Protein AF-A0A1H9FRU1-F1 (afdb_monomer_lite)

Structure (mmCIF, N/CA/C/O backbone):
data_AF-A0A1H9FRU1-F1
#
_entry.id   AF-A0A1H9FRU1-F1
#
loop_
_atom_site.group_PDB
_atom_site.id
_atom_site.type_symbol
_atom_site.label_atom_id
_atom_site.label_alt_id
_atom_site.label_comp_id
_atom_site.label_asym_id
_atom_site.label_entity_id
_atom_site.label_seq_id
_atom_site.pdbx_PDB_ins_code
_atom_site.Cartn_x
_atom_site.Cartn_y
_atom_site.Cartn_z
_atom_site.occupancy
_atom_site.B_iso_or_equiv
_atom_site.auth_seq_id
_atom_site.auth_comp_id
_atom_site.auth_asym_id
_atom_site.auth_atom_id
_atom_site.pdbx_PDB_model_num
ATOM 1 N N . MET A 1 1 ? -16.367 17.330 -0.809 1.00 59.12 1 MET A N 1
ATOM 2 C CA . MET A 1 1 ? -15.654 17.283 0.484 1.00 59.12 1 MET A CA 1
ATOM 3 C C . MET A 1 1 ? -15.258 18.701 0.878 1.00 59.12 1 MET A C 1
ATOM 5 O O . MET A 1 1 ? -14.879 19.459 -0.008 1.00 59.12 1 MET A O 1
ATOM 9 N N . LYS A 1 2 ? -15.422 19.103 2.144 1.00 74.50 2 LYS A N 1
ATOM 10 C CA . LYS A 1 2 ? -15.025 20.440 2.618 1.00 74.50 2 LYS A CA 1
ATOM 11 C C . LYS A 1 2 ? -13.647 20.334 3.264 1.00 74.50 2 LYS A C 1
ATOM 13 O O . LYS A 1 2 ? -13.523 19.726 4.317 1.00 74.50 2 LYS A O 1
ATOM 18 N N . GLU A 1 3 ? -12.639 20.900 2.616 1.00 80.31 3 GLU A N 1
ATOM 19 C CA . GLU A 1 3 ? -11.261 20.892 3.106 1.00 80.31 3 GLU A CA 1
ATOM 20 C C . GLU A 1 3 ? -11.021 22.078 4.052 1.00 80.31 3 GLU A C 1
ATOM 22 O O . GLU A 1 3 ? -11.486 23.196 3.803 1.00 80.31 3 GLU A O 1
ATOM 27 N N . TYR A 1 4 ? -10.288 21.838 5.138 1.00 79.81 4 TYR A N 1
ATOM 28 C CA . TYR A 1 4 ? -9.847 22.868 6.074 1.00 79.81 4 TYR A CA 1
ATOM 29 C C . TYR A 1 4 ? -8.325 22.829 6.167 1.00 79.81 4 TYR A C 1
ATOM 31 O O . TYR A 1 4 ? -7.743 21.763 6.339 1.00 79.81 4 TYR A O 1
ATOM 39 N N . LYS A 1 5 ? -7.681 23.996 6.089 1.00 81.44 5 LYS A N 1
ATOM 40 C CA . LYS A 1 5 ? -6.234 24.131 6.282 1.00 81.44 5 LYS A CA 1
ATOM 41 C C . LYS A 1 5 ? -5.974 24.917 7.557 1.00 81.44 5 LYS A C 1
ATOM 43 O O . LYS A 1 5 ? -6.489 26.023 7.714 1.00 81.44 5 LYS A O 1
ATOM 48 N N . PHE A 1 6 ? -5.185 24.333 8.448 1.00 79.19 6 PHE A N 1
ATOM 49 C CA . PHE A 1 6 ? -4.776 24.938 9.712 1.00 79.19 6 PHE A CA 1
ATOM 50 C C . PHE A 1 6 ? -3.280 25.216 9.684 1.00 79.19 6 PHE A C 1
ATOM 52 O O . PHE A 1 6 ? -2.517 24.462 9.078 1.00 79.19 6 PHE A O 1
ATOM 59 N N . LYS A 1 7 ? -2.845 26.276 10.364 1.00 80.12 7 LYS A N 1
ATOM 60 C CA . LYS A 1 7 ? -1.420 26.449 10.654 1.00 80.12 7 LYS A CA 1
ATOM 61 C C . LYS A 1 7 ? -1.016 25.580 11.842 1.00 80.12 7 LYS A C 1
ATOM 63 O O . LYS A 1 7 ? -1.838 25.289 12.712 1.00 80.12 7 LYS A O 1
ATOM 68 N N . ALA A 1 8 ? 0.259 25.208 11.912 1.00 71.00 8 ALA A N 1
ATOM 69 C CA . ALA A 1 8 ? 0.781 24.368 12.988 1.00 71.00 8 ALA A CA 1
ATOM 70 C C . ALA A 1 8 ? 0.537 24.970 14.382 1.00 71.00 8 ALA A C 1
ATOM 72 O O . ALA A 1 8 ? 0.234 24.246 15.326 1.00 71.00 8 ALA A O 1
ATOM 73 N N . GLU A 1 9 ? 0.609 26.298 14.507 1.00 74.19 9 GLU A N 1
ATOM 74 C CA . GLU A 1 9 ? 0.381 27.012 15.767 1.00 74.19 9 GLU A CA 1
ATOM 75 C C . GLU A 1 9 ? -1.091 27.004 16.207 1.00 74.19 9 GLU A C 1
ATOM 77 O O . GLU A 1 9 ? -1.392 27.227 17.378 1.00 74.19 9 GLU A O 1
ATOM 82 N N . GLU A 1 10 ? -2.011 26.752 15.276 1.00 80.88 10 GLU A N 1
ATOM 83 C CA . GLU A 1 10 ? -3.455 26.730 15.515 1.00 80.88 10 GLU A CA 1
ATOM 84 C C . GLU A 1 10 ? -3.967 25.309 15.762 1.00 80.88 10 GLU A C 1
ATOM 86 O O . GLU A 1 10 ? -5.001 25.148 16.408 1.00 80.88 10 GLU A O 1
ATOM 91 N N . LEU A 1 11 ? -3.246 24.289 15.276 1.00 79.69 11 LEU A N 1
ATOM 92 C CA . LEU A 1 11 ? -3.690 22.896 15.261 1.00 79.69 11 LEU A CA 1
ATOM 93 C C . LEU A 1 11 ? -4.183 22.434 16.633 1.00 79.69 11 LEU A C 1
ATOM 95 O O . LEU A 1 11 ? -5.313 21.973 16.744 1.00 79.69 11 LEU A O 1
ATOM 99 N N . GLU A 1 12 ? -3.388 22.633 17.687 1.00 82.88 12 GLU A N 1
ATOM 100 C CA . GLU A 1 12 ? -3.754 22.195 19.038 1.00 82.88 12 GLU A CA 1
ATOM 101 C C . GLU A 1 12 ? -5.062 22.821 19.543 1.00 82.88 12 GLU A C 1
ATOM 103 O O . GLU A 1 12 ? -5.879 22.136 20.152 1.00 82.88 12 GLU A O 1
ATOM 108 N N . ALA A 1 13 ? -5.283 24.109 19.264 1.00 84.12 13 ALA A N 1
ATOM 109 C CA . ALA A 1 13 ? -6.499 24.808 19.674 1.00 84.12 13 ALA A CA 1
ATOM 110 C C . ALA A 1 13 ? -7.725 24.374 18.854 1.00 84.12 13 ALA A C 1
ATOM 112 O O . ALA A 1 13 ? -8.855 24.502 19.318 1.00 84.12 13 ALA A O 1
ATOM 113 N N . GLN A 1 14 ? -7.517 23.874 17.634 1.00 87.00 14 GLN A N 1
ATOM 114 C CA . GLN A 1 14 ? -8.597 23.452 16.746 1.00 87.00 14 GLN A CA 1
ATOM 115 C C . GLN A 1 14 ? -9.078 22.023 17.007 1.00 87.00 14 GLN A C 1
ATOM 117 O O . GLN A 1 14 ? -10.216 21.733 16.646 1.00 87.00 14 GLN A O 1
ATOM 122 N N . ILE A 1 15 ? -8.279 21.161 17.655 1.00 88.12 15 ILE A N 1
ATOM 123 C CA . ILE A 1 15 ? -8.637 19.750 17.914 1.00 88.12 15 ILE A CA 1
ATOM 124 C C . ILE A 1 15 ? -9.996 19.638 18.611 1.00 88.12 15 ILE A C 1
ATOM 126 O O . ILE A 1 15 ? -10.848 18.864 18.181 1.00 88.12 15 ILE A O 1
ATOM 130 N N . SER A 1 16 ? -10.243 20.475 19.621 1.00 86.81 16 SER A N 1
ATOM 131 C CA . SER A 1 16 ? -11.507 20.487 20.369 1.00 86.81 16 SER A CA 1
ATOM 132 C C . SER A 1 16 ? -12.729 20.877 19.538 1.00 86.81 16 SER A C 1
ATOM 134 O O . SER A 1 16 ? -13.852 20.598 19.939 1.00 86.81 16 SER A O 1
ATOM 136 N N . HIS A 1 17 ? -12.521 21.488 18.373 1.00 88.88 17 HIS A N 1
ATOM 137 C CA . HIS A 1 17 ? -13.578 21.958 17.483 1.00 88.88 17 HIS A CA 1
ATOM 138 C C . HIS A 1 17 ? -13.713 21.114 16.208 1.00 88.88 17 HIS A C 1
ATOM 140 O O . HIS A 1 17 ? -14.551 21.434 15.365 1.00 88.88 17 HIS A O 1
ATOM 146 N N . LEU A 1 18 ? -12.908 20.058 16.024 1.00 89.75 18 LEU A N 1
ATOM 147 C CA . LEU A 1 18 ? -12.961 19.228 14.811 1.00 89.75 18 LEU A CA 1
ATOM 148 C C . LEU A 1 18 ? -14.335 18.573 14.658 1.00 89.75 18 LEU A C 1
ATOM 150 O O . LEU A 1 18 ? -14.998 18.740 13.634 1.00 89.75 18 LEU A O 1
ATOM 154 N N . THR A 1 19 ? -14.800 17.924 15.725 1.00 85.19 19 THR A N 1
ATOM 155 C CA . THR A 1 19 ? -16.109 17.268 15.786 1.00 85.19 19 THR A CA 1
ATOM 156 C C . THR A 1 19 ? -17.255 18.241 15.527 1.00 85.19 19 THR A C 1
ATOM 158 O O . THR A 1 19 ? -18.146 17.957 14.733 1.00 85.19 19 THR A O 1
ATOM 161 N N . GLU A 1 20 ? -17.218 19.418 16.161 1.00 87.06 20 GLU A N 1
ATOM 162 C CA . GLU A 1 20 ? -18.243 20.461 16.004 1.00 87.06 20 GLU A CA 1
ATOM 163 C C . GLU A 1 20 ? -18.328 20.963 14.556 1.00 87.06 20 GLU A C 1
ATOM 165 O O . GLU A 1 20 ? -19.394 21.352 14.080 1.00 87.06 20 GLU A O 1
ATOM 170 N N . LYS A 1 21 ? -17.203 20.925 13.833 1.00 87.00 21 LYS A N 1
ATOM 171 C CA . LYS A 1 21 ? -17.104 21.278 12.412 1.00 87.00 21 LYS A CA 1
ATOM 172 C C . LYS A 1 21 ? -17.465 20.125 11.469 1.00 87.00 21 LYS A C 1
ATOM 174 O O . LYS A 1 21 ? -17.415 20.329 10.252 1.00 87.00 21 LYS A O 1
ATOM 179 N N . GLY A 1 22 ? -17.816 18.953 12.005 1.00 87.94 22 GLY A N 1
ATOM 180 C CA . GLY A 1 22 ? -18.101 17.737 11.242 1.00 87.94 22 GLY A CA 1
ATOM 181 C C . GLY A 1 22 ? -16.872 17.155 10.541 1.00 87.94 22 GLY A C 1
ATOM 182 O O . GLY A 1 22 ? -17.016 16.505 9.511 1.00 87.94 22 GLY A O 1
ATOM 183 N N . ILE A 1 23 ? -15.667 17.443 11.043 1.00 91.38 23 ILE A N 1
ATOM 184 C CA . ILE A 1 23 ? -14.419 16.901 10.500 1.00 91.38 23 ILE A CA 1
ATOM 185 C C . ILE A 1 23 ? -14.250 15.478 11.033 1.00 91.38 23 ILE A C 1
ATOM 187 O O . ILE A 1 23 ? -14.215 15.281 12.246 1.00 91.38 23 ILE A O 1
ATOM 191 N N . THR A 1 24 ? -14.150 14.505 10.129 1.00 90.81 24 THR A N 1
ATOM 192 C CA . THR A 1 24 ? -13.967 13.076 10.440 1.00 90.81 24 THR A CA 1
ATOM 193 C C . THR A 1 24 ? -12.531 12.603 10.238 1.00 90.81 24 THR A C 1
ATOM 195 O O . THR A 1 24 ? -12.136 11.606 10.833 1.00 90.81 24 THR A O 1
ATOM 198 N N . GLU A 1 25 ? -11.745 13.337 9.448 1.00 93.06 25 GLU A N 1
ATOM 199 C CA . GLU A 1 25 ? -10.361 13.011 9.105 1.00 93.06 25 GLU A CA 1
ATOM 200 C C . GLU A 1 25 ? -9.456 14.240 9.235 1.00 93.06 25 GLU A C 1
ATOM 202 O O . GLU A 1 25 ? -9.847 15.361 8.893 1.00 93.06 25 GLU A O 1
ATOM 207 N N . LEU A 1 26 ? -8.233 14.026 9.718 1.00 93.12 26 LEU A N 1
ATOM 208 C CA . LEU A 1 26 ? -7.204 15.050 9.860 1.00 93.12 26 LEU A CA 1
ATOM 209 C C . LEU A 1 26 ? -5.853 14.515 9.373 1.00 93.12 26 LEU A C 1
ATOM 211 O O . LEU A 1 26 ? -5.312 13.576 9.946 1.00 93.12 26 LEU A O 1
ATOM 215 N N . SER A 1 27 ? -5.255 15.170 8.380 1.00 92.94 27 SER A N 1
ATOM 216 C CA . SER A 1 27 ? -3.884 14.880 7.944 1.00 92.94 27 SER A CA 1
ATOM 217 C C . SER A 1 27 ? -2.907 15.887 8.550 1.00 92.94 27 SER A C 1
ATOM 219 O O . SER A 1 27 ? -3.053 17.099 8.378 1.00 92.94 27 SER A O 1
ATOM 221 N N . VAL A 1 28 ? -1.890 15.391 9.252 1.00 92.56 28 VAL A N 1
ATOM 222 C CA . VAL A 1 28 ? -0.843 16.196 9.891 1.00 92.56 28 VAL A CA 1
ATOM 223 C C . VAL A 1 28 ? 0.462 16.006 9.124 1.00 92.56 28 VAL A C 1
ATOM 225 O O . VAL A 1 28 ? 1.167 15.016 9.307 1.00 92.56 28 VAL A O 1
ATOM 228 N N . THR A 1 29 ? 0.789 16.972 8.264 1.00 89.94 29 THR A N 1
ATOM 229 C CA . THR A 1 29 ? 1.929 16.910 7.327 1.00 89.94 29 THR A CA 1
ATOM 230 C C . THR A 1 29 ? 3.093 17.844 7.684 1.00 89.94 29 THR A C 1
ATOM 232 O O . THR A 1 29 ? 4.051 17.971 6.927 1.00 89.94 29 THR A O 1
ATOM 235 N N . ASP A 1 30 ? 3.039 18.512 8.840 1.00 86.69 30 ASP A N 1
ATOM 236 C CA . ASP A 1 30 ? 4.070 19.463 9.268 1.00 86.69 30 ASP A CA 1
ATOM 237 C C . ASP A 1 30 ? 5.394 18.756 9.631 1.00 86.69 30 ASP A C 1
ATOM 239 O O . ASP A 1 30 ? 5.455 17.949 10.563 1.00 86.69 30 ASP A O 1
ATOM 243 N N . GLU A 1 31 ? 6.488 19.108 8.945 1.00 85.12 31 GLU A N 1
ATOM 244 C CA . GLU A 1 31 ? 7.811 18.502 9.173 1.00 85.12 31 GLU A CA 1
ATOM 245 C C . GLU A 1 31 ? 8.347 18.685 10.604 1.00 85.12 31 GLU A C 1
ATOM 247 O O . GLU A 1 31 ? 9.096 17.844 11.107 1.00 85.12 31 GLU A O 1
ATOM 252 N N . LYS A 1 32 ? 8.004 19.787 11.285 1.00 85.50 32 LYS A N 1
ATOM 253 C CA . LYS A 1 32 ? 8.452 20.038 12.663 1.00 85.50 32 LYS A CA 1
ATOM 254 C C . LYS A 1 32 ? 7.707 19.163 13.660 1.00 85.50 32 LYS A C 1
ATOM 256 O O . LYS A 1 32 ? 8.250 18.928 14.737 1.00 85.50 32 LYS A O 1
ATOM 261 N N . VAL A 1 33 ? 6.481 18.741 13.350 1.00 86.56 33 VAL A N 1
ATOM 262 C CA . VAL A 1 33 ? 5.753 17.729 14.130 1.00 86.56 33 VAL A CA 1
ATOM 263 C C . VAL A 1 33 ? 6.303 16.343 13.804 1.00 86.56 33 VAL A C 1
ATOM 265 O O . VAL A 1 33 ? 6.630 15.594 14.720 1.00 86.56 33 VAL A O 1
ATOM 268 N N . SER A 1 34 ? 6.520 16.057 12.517 1.00 88.56 34 SER A N 1
ATOM 269 C CA . SER A 1 34 ? 7.037 14.780 12.007 1.00 88.56 34 SER A CA 1
ATOM 270 C C . SER A 1 34 ? 8.337 14.306 12.676 1.00 88.56 34 SER A C 1
ATOM 272 O O . SER A 1 34 ? 8.54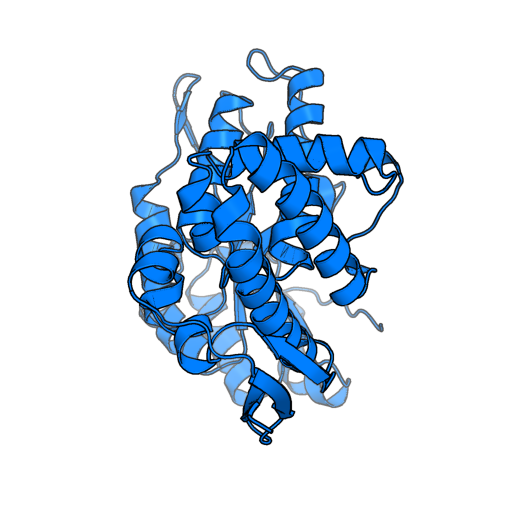3 13.108 12.871 1.00 88.56 34 SER A O 1
ATOM 274 N N . ARG A 1 35 ? 9.209 15.254 13.052 1.00 93.19 35 ARG A N 1
ATOM 275 C CA . ARG A 1 35 ? 10.543 15.014 13.637 1.00 93.19 35 ARG A CA 1
ATOM 276 C C . ARG A 1 35 ? 10.607 15.132 15.163 1.00 93.19 35 ARG A C 1
ATOM 278 O O . ARG A 1 35 ? 11.659 14.874 15.746 1.00 93.19 35 ARG A O 1
ATOM 285 N N . ASP A 1 36 ? 9.530 15.557 15.823 1.00 94.56 36 ASP A N 1
ATOM 286 C CA . ASP A 1 36 ? 9.537 15.897 17.251 1.00 94.56 36 ASP A CA 1
ATOM 287 C C . ASP A 1 36 ? 8.589 14.993 18.042 1.00 94.56 36 ASP A C 1
ATOM 289 O O . ASP A 1 36 ? 7.374 15.201 18.094 1.00 94.56 36 ASP A O 1
ATOM 293 N N . LYS A 1 37 ? 9.181 14.010 18.730 1.00 95.50 37 LYS A N 1
ATOM 294 C CA . LYS A 1 37 ? 8.465 13.052 19.580 1.00 95.50 37 LYS A CA 1
ATOM 295 C C . LYS A 1 37 ? 7.529 13.725 20.585 1.00 95.50 37 LYS A C 1
ATOM 297 O O . LYS A 1 37 ? 6.407 13.264 20.778 1.00 95.50 37 LYS A O 1
ATOM 302 N N . ASN A 1 38 ? 7.970 14.802 21.235 1.00 95.44 38 ASN A N 1
ATOM 303 C CA . ASN A 1 38 ? 7.189 15.432 22.298 1.00 95.44 38 ASN A CA 1
ATOM 304 C C . ASN A 1 38 ? 5.950 16.122 21.730 1.00 95.44 38 ASN A C 1
ATOM 306 O O . ASN A 1 38 ? 4.877 16.059 22.331 1.00 95.44 38 ASN A O 1
ATOM 310 N N . LYS A 1 39 ? 6.083 16.756 20.560 1.00 93.19 39 LYS A N 1
ATOM 311 C CA . LYS A 1 39 ? 4.941 17.355 19.861 1.00 93.19 39 LYS A CA 1
ATOM 312 C C . LYS A 1 39 ? 3.968 16.294 19.371 1.00 93.19 39 LYS A C 1
ATOM 314 O O . LYS A 1 39 ? 2.770 16.459 19.576 1.00 93.19 39 LYS A O 1
ATOM 319 N N . LEU A 1 40 ? 4.474 15.205 18.793 1.00 94.75 40 LEU A N 1
ATOM 320 C CA . LEU A 1 40 ? 3.645 14.096 18.327 1.00 94.75 40 LEU A CA 1
ATOM 321 C C . LEU A 1 40 ? 2.823 13.488 19.476 1.00 94.75 40 LEU A C 1
ATOM 323 O O . LEU A 1 40 ? 1.602 13.404 19.382 1.00 94.75 40 LEU A O 1
ATOM 327 N N . LEU A 1 41 ? 3.465 13.160 20.603 1.00 96.44 41 LEU A N 1
ATOM 328 C CA . LEU A 1 41 ? 2.785 12.620 21.788 1.00 96.44 41 LEU A CA 1
ATOM 329 C C . LEU A 1 41 ? 1.760 13.597 22.375 1.00 96.44 41 LEU A C 1
ATOM 331 O O . LEU A 1 41 ? 0.667 13.194 22.776 1.00 96.44 41 LEU A O 1
ATOM 335 N N . ARG A 1 42 ? 2.093 14.892 22.419 1.00 94.62 42 ARG A N 1
ATOM 336 C CA . ARG A 1 42 ? 1.160 15.934 22.866 1.00 94.62 42 ARG A CA 1
ATOM 337 C C . ARG A 1 42 ? -0.075 15.989 21.971 1.00 94.62 42 ARG A C 1
ATOM 339 O O . ARG A 1 42 ? -1.185 16.069 22.490 1.00 94.62 42 ARG A O 1
ATOM 346 N N . LEU A 1 43 ? 0.115 15.916 20.657 1.00 93.69 43 LEU A N 1
ATOM 347 C CA . LEU A 1 43 ? -0.962 15.938 19.678 1.00 93.69 43 LEU A CA 1
ATOM 348 C C . LEU A 1 43 ? -1.862 14.701 19.803 1.00 93.69 43 LEU A C 1
ATOM 350 O O . LEU A 1 43 ? -3.073 14.851 19.930 1.00 93.69 43 LEU A O 1
ATOM 354 N N . MET A 1 44 ? -1.279 13.502 19.886 1.00 95.75 44 MET A N 1
ATOM 355 C CA . MET A 1 44 ? -2.024 12.255 20.116 1.00 95.75 44 MET A CA 1
ATOM 356 C C . MET A 1 44 ? -2.848 12.311 21.406 1.00 95.75 44 MET A C 1
ATOM 358 O O . MET A 1 44 ? -4.016 11.931 21.417 1.00 95.75 44 MET A O 1
ATOM 362 N N . LYS A 1 45 ? -2.275 12.854 22.488 1.00 95.56 45 LYS A N 1
ATOM 363 C CA . LYS A 1 45 ? -2.991 13.042 23.755 1.00 95.56 45 LYS A CA 1
ATOM 364 C C . LYS A 1 45 ? -4.188 13.983 23.610 1.00 95.56 45 LYS A C 1
ATOM 366 O O . LYS A 1 45 ? -5.240 13.701 24.174 1.00 95.56 45 LYS A O 1
ATOM 371 N N . LEU A 1 46 ? -4.037 15.091 22.886 1.00 94.50 46 LEU A N 1
ATOM 372 C CA . LEU A 1 46 ? -5.137 16.029 22.649 1.00 94.50 46 LEU A CA 1
ATOM 373 C C . LEU A 1 46 ? -6.246 15.393 21.804 1.00 94.50 46 LEU A C 1
ATOM 375 O O . LEU A 1 46 ? -7.418 15.548 22.140 1.00 94.50 46 LEU A O 1
ATOM 379 N N . VAL A 1 47 ? -5.887 14.642 20.759 1.00 95.12 47 VAL A N 1
ATOM 380 C CA . VAL A 1 47 ? -6.850 13.900 19.928 1.00 95.12 47 VAL A CA 1
ATOM 381 C C . VAL A 1 47 ? -7.620 12.894 20.781 1.00 95.12 47 VAL A C 1
ATOM 383 O O . VAL A 1 47 ? -8.845 12.938 20.797 1.00 95.12 47 VAL A O 1
ATOM 386 N N . ALA A 1 48 ? -6.928 12.077 21.579 1.00 95.44 48 ALA A N 1
ATOM 387 C CA . ALA A 1 48 ? -7.567 11.111 22.474 1.00 95.44 48 ALA A CA 1
ATOM 388 C C . ALA A 1 48 ? -8.557 11.764 23.457 1.00 95.44 48 ALA A C 1
ATOM 390 O O . ALA A 1 48 ? -9.570 11.169 23.814 1.00 95.44 48 ALA A O 1
ATOM 391 N N . GLN A 1 49 ? -8.268 12.988 23.909 1.00 94.62 49 GLN A N 1
ATOM 392 C CA . GLN A 1 49 ? -9.095 13.707 24.881 1.00 94.62 49 GLN A CA 1
ATOM 393 C C . GLN A 1 49 ? -10.305 14.413 24.267 1.00 94.62 49 GLN A C 1
ATOM 395 O O . GLN A 1 49 ? -11.335 14.532 24.929 1.00 94.62 49 GLN A O 1
ATOM 400 N N . HIS A 1 50 ? -10.176 14.928 23.046 1.00 94.00 50 HIS A N 1
ATOM 401 C CA . HIS A 1 50 ? -11.128 15.898 22.503 1.00 94.00 50 HIS A CA 1
ATOM 402 C C . HIS A 1 50 ? -11.766 15.487 21.173 1.00 94.00 50 HIS A C 1
ATOM 404 O O . HIS A 1 50 ? -12.819 16.014 20.817 1.00 94.00 50 HIS A O 1
ATOM 410 N N . ALA A 1 51 ? -11.152 14.558 20.446 1.00 93.50 51 ALA A N 1
ATOM 411 C CA . ALA A 1 51 ? -11.619 14.090 19.148 1.00 93.50 51 ALA A CA 1
ATOM 412 C C . ALA A 1 51 ? -11.278 12.599 18.912 1.00 93.50 51 ALA A C 1
ATOM 414 O O . ALA A 1 51 ? -10.712 12.273 17.869 1.00 93.50 51 ALA A O 1
ATOM 415 N N . PRO A 1 52 ? -11.585 11.679 19.852 1.00 92.38 52 PRO A N 1
ATOM 416 C CA . PRO A 1 52 ? -11.157 10.278 19.763 1.00 92.38 52 PRO A CA 1
ATOM 417 C C . PRO A 1 52 ? -11.726 9.521 18.554 1.00 92.38 52 PRO A C 1
ATOM 419 O O . PRO A 1 52 ? -11.168 8.508 18.158 1.00 92.38 52 PRO A O 1
ATOM 422 N N . GLN A 1 53 ? -12.824 10.003 17.973 1.00 91.19 53 GLN A N 1
ATOM 423 C CA . GLN A 1 53 ? -13.481 9.436 16.796 1.00 91.19 53 GLN A CA 1
ATOM 424 C C . GLN A 1 53 ? -12.947 9.972 15.459 1.00 91.19 53 GLN A C 1
ATOM 426 O O . GLN A 1 53 ? -13.371 9.500 14.410 1.00 91.19 53 GLN A O 1
ATOM 431 N N . VAL A 1 54 ? -12.086 10.994 15.479 1.00 93.56 54 VAL A N 1
ATOM 432 C CA . VAL A 1 54 ? -11.473 11.534 14.260 1.00 93.56 54 VAL A CA 1
ATOM 433 C C . VAL A 1 54 ? -10.310 10.634 13.874 1.00 93.56 54 VAL A C 1
ATOM 435 O O . VAL A 1 54 ? -9.428 10.383 14.693 1.00 93.56 54 VAL A O 1
ATOM 438 N N . PHE A 1 55 ? -10.292 10.183 12.623 1.00 94.44 55 PHE A N 1
ATOM 439 C CA . PHE A 1 55 ? -9.142 9.481 12.075 1.00 94.44 55 PHE A CA 1
ATOM 440 C C . PHE A 1 55 ? -8.018 10.477 11.775 1.00 94.44 55 PHE A C 1
ATOM 442 O O . PHE A 1 55 ? -8.244 11.503 11.128 1.00 94.44 55 PHE A O 1
ATOM 449 N N . VAL A 1 56 ? -6.804 10.201 12.250 1.00 95.75 56 VAL A N 1
ATOM 450 C CA . VAL A 1 56 ? -5.662 11.109 12.078 1.00 95.75 56 VAL A CA 1
ATOM 451 C C . VAL A 1 56 ? -4.511 10.418 11.358 1.00 95.75 56 VAL A C 1
ATOM 453 O O . VAL A 1 56 ? -3.950 9.463 11.889 1.00 95.75 56 VAL A O 1
ATOM 456 N N . SER A 1 57 ? -4.104 10.937 10.197 1.00 95.75 57 SER A N 1
ATOM 457 C CA . SER A 1 57 ? -2.859 10.502 9.552 1.00 95.75 57 SER A CA 1
ATOM 458 C C . SER A 1 57 ? -1.697 11.405 9.946 1.00 95.75 57 SER A C 1
ATOM 460 O O . SER A 1 57 ? -1.792 12.633 9.850 1.00 95.75 57 SER A O 1
ATOM 462 N N . PHE A 1 58 ? -0.589 10.806 10.379 1.00 95.75 58 PHE A N 1
ATOM 463 C CA . PHE A 1 58 ? 0.618 11.518 10.784 1.00 95.75 58 PHE A CA 1
ATOM 464 C C . PHE A 1 58 ? 1.776 11.239 9.832 1.00 95.75 58 PHE A C 1
ATOM 466 O O . PHE A 1 58 ? 2.362 10.153 9.873 1.00 95.75 58 PHE A O 1
ATOM 473 N N . LEU A 1 59 ? 2.225 12.262 9.101 1.00 94.94 59 LEU A N 1
ATOM 474 C CA . LEU A 1 59 ? 3.542 12.231 8.472 1.00 94.94 59 LEU A CA 1
ATOM 475 C C . LEU A 1 59 ? 4.606 12.190 9.568 1.00 94.94 59 LEU A C 1
ATOM 477 O O . LEU A 1 59 ? 4.825 13.183 10.263 1.00 94.94 59 LEU A O 1
ATOM 481 N N . THR A 1 60 ? 5.293 11.063 9.728 1.00 96.38 60 THR A N 1
ATOM 482 C CA . THR A 1 60 ? 6.182 10.829 10.875 1.00 96.38 60 THR A CA 1
ATOM 483 C C . THR A 1 60 ? 7.513 10.244 10.438 1.00 96.38 60 THR A C 1
ATOM 485 O O . THR A 1 60 ? 7.571 9.229 9.744 1.00 96.38 60 THR A O 1
ATOM 488 N N . GLU A 1 61 ? 8.617 10.837 10.896 1.00 96.06 61 GLU A N 1
ATOM 489 C CA . GLU A 1 61 ? 9.920 10.225 10.689 1.00 96.06 61 GLU A CA 1
ATOM 490 C C . GLU A 1 61 ? 10.051 8.934 11.497 1.00 96.06 61 GLU A C 1
ATOM 492 O O . GLU A 1 61 ? 9.834 8.889 12.709 1.00 96.06 61 GLU A O 1
ATOM 497 N N . ALA A 1 62 ? 10.514 7.877 10.831 1.00 96.75 62 ALA A N 1
ATOM 498 C CA . ALA A 1 62 ? 10.709 6.560 11.430 1.00 96.75 62 ALA A CA 1
ATOM 499 C C . ALA A 1 62 ? 11.572 6.575 12.712 1.00 96.75 62 ALA A C 1
ATOM 501 O O . ALA A 1 62 ? 11.431 5.704 13.574 1.00 96.75 62 ALA A O 1
ATOM 502 N N . SER A 1 63 ? 12.474 7.554 12.863 1.00 96.19 63 SER A N 1
ATOM 503 C CA . SER A 1 63 ? 13.334 7.723 14.044 1.00 96.19 63 SER A CA 1
ATOM 504 C C . SER A 1 63 ? 12.540 8.023 15.319 1.00 96.19 63 SER A C 1
ATOM 506 O O . SER A 1 63 ? 12.924 7.542 16.387 1.00 96.19 63 SER A O 1
ATOM 508 N N . VAL A 1 64 ? 11.415 8.730 15.193 1.00 96.69 64 VAL A N 1
ATOM 509 C CA . VAL A 1 64 ? 10.533 9.145 16.292 1.00 96.69 64 VAL A CA 1
ATOM 510 C C . VAL A 1 64 ? 9.641 8.000 16.777 1.00 96.69 64 VAL A C 1
ATOM 512 O O . VAL A 1 64 ? 9.259 7.974 17.944 1.00 96.69 64 VAL A O 1
ATOM 515 N N . ILE A 1 65 ? 9.347 7.024 15.913 1.00 97.00 65 ILE A N 1
ATOM 516 C CA . ILE A 1 65 ? 8.460 5.898 16.229 1.00 97.00 65 ILE A CA 1
ATOM 517 C C . ILE A 1 65 ? 9.157 4.944 17.202 1.00 97.00 65 ILE A C 1
ATOM 519 O O . ILE A 1 65 ? 10.020 4.147 16.821 1.00 97.00 65 ILE A O 1
ATOM 523 N N . ASP A 1 66 ? 8.786 5.013 18.473 1.00 96.56 66 ASP A N 1
ATOM 524 C CA . ASP A 1 66 ? 9.231 4.104 19.521 1.00 96.56 66 ASP A CA 1
ATOM 525 C C . ASP A 1 66 ? 8.041 3.539 20.309 1.00 96.56 66 ASP A C 1
ATOM 527 O O . ASP A 1 66 ? 6.881 3.751 19.961 1.00 96.56 66 ASP A O 1
ATOM 531 N N . ARG A 1 67 ? 8.325 2.786 21.376 1.00 96.56 67 ARG A N 1
ATOM 532 C CA . ARG A 1 67 ? 7.285 2.140 22.188 1.00 96.56 67 ARG A CA 1
ATOM 533 C C . ARG A 1 67 ? 6.309 3.130 22.825 1.00 96.56 67 ARG A C 1
ATOM 535 O O . ARG A 1 67 ? 5.158 2.771 23.028 1.00 96.56 67 ARG A O 1
ATOM 542 N N . GLU A 1 68 ? 6.756 4.339 23.160 1.00 97.88 68 GLU A N 1
ATOM 543 C CA . GLU A 1 68 ? 5.893 5.350 23.777 1.00 97.88 68 GLU A CA 1
ATOM 544 C C . GLU A 1 68 ? 4.941 5.948 22.740 1.00 97.88 68 GLU A C 1
ATOM 546 O O . GLU A 1 68 ? 3.749 6.082 23.008 1.00 97.88 68 GLU A O 1
ATOM 551 N N . VAL A 1 69 ? 5.445 6.226 21.533 1.00 97.94 69 VAL A N 1
ATOM 552 C CA . VAL A 1 69 ? 4.616 6.678 20.404 1.00 97.94 69 VAL A CA 1
ATOM 553 C C . VAL A 1 69 ? 3.600 5.610 20.004 1.00 97.94 69 VAL A C 1
ATOM 555 O O . VAL A 1 69 ? 2.428 5.927 19.840 1.00 97.94 69 VAL A O 1
ATOM 558 N N . ILE A 1 70 ? 4.012 4.343 19.923 1.00 98.06 70 ILE A N 1
ATOM 559 C CA . ILE A 1 70 ? 3.117 3.214 19.617 1.00 98.06 70 ILE A CA 1
ATOM 560 C C . ILE A 1 70 ? 2.012 3.083 20.668 1.00 98.06 70 ILE A C 1
ATOM 562 O O . ILE A 1 70 ? 0.841 2.942 20.321 1.00 98.06 70 ILE A O 1
ATOM 566 N N . ALA A 1 71 ? 2.365 3.173 21.954 1.00 97.75 71 ALA A N 1
ATOM 567 C CA . ALA A 1 71 ? 1.385 3.116 23.031 1.00 97.75 71 ALA A CA 1
ATOM 568 C C . ALA A 1 71 ? 0.382 4.278 22.953 1.00 97.75 71 ALA A C 1
ATOM 570 O O . ALA A 1 71 ? -0.809 4.066 23.152 1.00 97.75 71 ALA A O 1
ATOM 571 N N . ALA A 1 72 ? 0.833 5.495 22.634 1.00 97.56 72 ALA A N 1
ATOM 572 C CA . ALA A 1 72 ? -0.061 6.637 22.450 1.00 97.56 72 ALA A CA 1
ATOM 573 C C . ALA A 1 72 ? -0.979 6.466 21.227 1.00 97.56 72 ALA A C 1
ATOM 575 O O . ALA A 1 72 ? -2.185 6.669 21.345 1.00 97.56 72 ALA A O 1
ATOM 576 N N . ALA A 1 73 ? -0.423 6.034 20.093 1.00 97.38 73 ALA A N 1
ATOM 577 C CA . ALA A 1 73 ? -1.151 5.792 18.850 1.00 97.38 73 ALA A CA 1
ATOM 578 C C . ALA A 1 73 ? -2.234 4.715 18.993 1.00 97.38 73 ALA A C 1
ATOM 580 O O . ALA A 1 73 ? -3.313 4.857 18.436 1.00 97.38 73 ALA A O 1
ATOM 581 N N . SER A 1 74 ? -1.993 3.693 19.819 1.00 96.25 74 SER A N 1
ATOM 582 C CA . SER A 1 74 ? -2.959 2.611 20.079 1.00 96.25 74 SER A CA 1
ATOM 583 C C . SER A 1 74 ? -4.242 3.075 20.787 1.00 96.25 74 SER A C 1
ATOM 585 O O . SER A 1 74 ? -5.183 2.300 20.912 1.00 96.25 74 SER A O 1
ATOM 587 N N . ASN A 1 75 ? -4.290 4.318 21.283 1.00 95.38 75 ASN A N 1
ATOM 588 C CA . ASN A 1 75 ? -5.460 4.884 21.964 1.00 95.38 75 ASN A CA 1
ATOM 589 C C . ASN A 1 75 ? -6.306 5.807 21.069 1.00 95.38 75 ASN A C 1
ATOM 591 O O . ASN A 1 75 ? -7.242 6.433 21.568 1.00 95.38 75 ASN A O 1
ATOM 595 N N . ILE A 1 76 ? -5.964 5.946 19.787 1.00 95.75 76 ILE A N 1
ATOM 596 C CA . ILE A 1 76 ? -6.675 6.801 18.828 1.00 95.75 76 ILE A CA 1
ATOM 597 C C . ILE A 1 76 ? -6.800 6.097 17.474 1.00 95.75 76 ILE A C 1
ATOM 599 O O . ILE A 1 76 ? -5.993 5.232 17.139 1.00 95.75 76 ILE A O 1
ATOM 603 N N . PHE A 1 77 ? -7.772 6.503 16.658 1.00 94.19 77 PHE A N 1
ATOM 604 C CA . PHE A 1 77 ? -7.843 6.062 15.266 1.00 94.19 77 PHE A CA 1
ATOM 605 C C . PHE A 1 77 ? -6.804 6.823 14.443 1.00 94.19 77 PHE A C 1
ATOM 607 O O . PHE A 1 77 ? -6.980 8.005 14.151 1.00 94.19 77 PHE A O 1
ATOM 614 N N . CYS A 1 78 ? -5.688 6.178 14.104 1.00 96.81 78 CYS A N 1
ATOM 615 C CA . CYS A 1 78 ? -4.625 6.842 13.360 1.00 96.81 78 CYS A CA 1
ATOM 616 C C . CYS A 1 78 ? -3.873 5.938 12.390 1.00 96.81 78 CYS A C 1
ATOM 618 O O . CYS A 1 78 ? -3.896 4.712 12.503 1.00 96.81 78 CYS A O 1
ATOM 620 N N . SER A 1 79 ? -3.172 6.589 11.465 1.00 97.31 79 SER A N 1
ATOM 621 C CA . SER A 1 79 ? -2.168 5.990 10.594 1.00 97.31 79 SER A CA 1
ATOM 622 C C . SER A 1 79 ? -0.856 6.764 10.649 1.00 97.31 79 SER A C 1
ATOM 624 O O . SER A 1 79 ? -0.822 7.964 10.938 1.00 97.31 79 SER A O 1
ATOM 626 N N . PHE A 1 80 ? 0.239 6.071 10.344 1.00 98.06 80 PHE A N 1
ATOM 627 C CA . PHE A 1 80 ? 1.542 6.693 10.132 1.00 98.06 80 PHE A CA 1
ATOM 628 C C . PHE A 1 80 ? 1.926 6.695 8.659 1.00 98.06 80 PHE A C 1
ATOM 630 O O . PHE A 1 80 ? 2.043 5.633 8.056 1.00 98.06 80 PHE A O 1
ATOM 637 N N . ASP A 1 81 ? 2.247 7.869 8.133 1.00 96.31 81 ASP A N 1
ATOM 638 C CA . ASP A 1 81 ? 2.854 8.030 6.818 1.00 96.31 81 ASP A CA 1
ATOM 639 C C . ASP A 1 81 ? 4.362 8.201 7.005 1.00 96.31 81 ASP A C 1
ATOM 641 O O . ASP A 1 81 ? 4.825 9.187 7.586 1.00 96.31 81 ASP A O 1
ATOM 645 N N . ILE A 1 82 ? 5.146 7.207 6.581 1.00 97.62 82 ILE A N 1
ATOM 646 C CA . ILE A 1 82 ? 6.569 7.118 6.923 1.00 97.62 82 ILE A CA 1
ATOM 647 C C . ILE A 1 82 ? 7.433 7.361 5.680 1.00 97.62 82 ILE A C 1
ATOM 649 O O . ILE A 1 82 ? 7.491 6.509 4.789 1.00 97.62 82 ILE A O 1
ATOM 653 N N . PRO A 1 83 ? 8.190 8.469 5.611 1.00 95.94 83 PRO A N 1
ATOM 654 C CA . PRO A 1 83 ? 9.147 8.682 4.533 1.00 95.94 83 PRO A CA 1
ATOM 655 C C . PRO A 1 83 ? 10.278 7.653 4.542 1.00 95.94 83 PRO A C 1
ATOM 657 O O . PRO A 1 83 ? 11.016 7.528 5.522 1.00 95.94 83 PRO A O 1
ATOM 660 N N . LEU A 1 84 ? 10.470 6.959 3.417 1.00 96.25 84 LEU A N 1
ATOM 661 C CA . LEU A 1 84 ? 11.624 6.087 3.190 1.00 96.25 84 LEU A CA 1
ATOM 662 C C . LEU A 1 84 ? 12.828 6.914 2.732 1.00 96.25 84 LEU A C 1
ATOM 664 O O . LEU A 1 84 ? 13.213 6.938 1.561 1.00 96.25 84 LEU A O 1
ATOM 668 N N . VAL A 1 85 ? 13.432 7.609 3.692 1.00 92.38 85 VAL A N 1
ATOM 669 C CA . VAL A 1 85 ? 14.584 8.482 3.466 1.00 92.38 85 VAL A CA 1
ATOM 670 C C . VAL A 1 85 ? 15.831 7.661 3.150 1.00 92.38 85 VAL A C 1
ATOM 672 O O . VAL A 1 85 ? 16.175 6.708 3.857 1.00 92.38 85 VAL A O 1
ATOM 675 N N . CYS A 1 86 ? 16.533 8.084 2.103 1.00 92.50 86 CYS A N 1
ATOM 676 C CA . CYS A 1 86 ? 17.858 7.600 1.741 1.00 92.50 86 CYS A CA 1
ATOM 677 C C . CYS A 1 86 ? 18.916 8.659 2.068 1.00 92.50 86 CYS A C 1
ATOM 679 O O . CYS A 1 86 ? 18.639 9.856 2.035 1.00 92.50 86 CYS A O 1
ATOM 681 N N . THR A 1 87 ? 20.143 8.221 2.341 1.00 90.06 87 THR A N 1
ATOM 682 C CA . THR A 1 87 ? 21.295 9.117 2.530 1.00 90.06 87 THR A CA 1
ATOM 683 C C . THR A 1 87 ? 22.297 8.925 1.401 1.00 90.06 87 THR A C 1
ATOM 685 O O . THR A 1 87 ? 22.390 7.841 0.837 1.00 90.06 87 THR A O 1
ATOM 688 N N . GLU A 1 88 ? 23.040 9.968 1.046 1.00 87.94 88 GLU A N 1
ATOM 689 C CA . GLU A 1 88 ? 24.102 9.896 0.041 1.00 87.94 88 GLU A CA 1
ATOM 690 C C . GLU A 1 88 ? 25.464 9.946 0.739 1.00 87.94 88 GLU A C 1
ATOM 692 O O . GLU A 1 88 ? 25.681 10.750 1.650 1.00 87.94 88 GLU A O 1
ATOM 697 N N . LYS A 1 89 ? 26.376 9.053 0.342 1.00 88.62 89 LYS A N 1
ATOM 698 C CA . LYS A 1 89 ? 27.761 9.065 0.811 1.00 88.62 89 LYS A CA 1
ATOM 699 C C . LYS A 1 89 ? 28.724 8.651 -0.301 1.00 88.62 89 LYS A C 1
ATOM 701 O O . LYS A 1 89 ? 28.833 7.472 -0.632 1.00 88.62 89 LYS A O 1
ATOM 706 N N . GLY A 1 90 ? 29.494 9.610 -0.809 1.00 84.19 90 GLY A N 1
ATOM 707 C CA . GLY A 1 90 ? 30.567 9.358 -1.778 1.00 84.19 90 GLY A CA 1
ATOM 708 C C . GLY A 1 90 ? 30.071 8.938 -3.166 1.00 84.19 90 GLY A C 1
ATOM 709 O O . GLY A 1 90 ? 30.701 8.108 -3.811 1.00 84.19 90 GLY A O 1
ATOM 710 N N . GLY A 1 91 ? 28.939 9.474 -3.610 1.00 82.00 91 GLY A N 1
ATOM 711 C CA . GLY A 1 91 ? 28.247 9.144 -4.854 1.00 82.00 91 GLY A CA 1
ATOM 712 C C . GLY A 1 91 ? 27.307 7.941 -4.757 1.00 82.00 91 GLY A C 1
ATOM 713 O O . GLY A 1 91 ? 26.677 7.590 -5.753 1.00 82.00 91 GLY A O 1
ATOM 714 N N . HIS A 1 92 ? 27.199 7.304 -3.587 1.00 83.12 92 HIS A N 1
ATOM 715 C CA . HIS A 1 92 ? 26.382 6.111 -3.384 1.00 83.12 92 HIS A CA 1
ATOM 716 C C . HIS A 1 92 ? 25.188 6.392 -2.479 1.00 83.12 92 HIS A C 1
ATOM 718 O O . HIS A 1 92 ? 25.333 6.944 -1.386 1.00 83.12 92 HIS A O 1
ATOM 724 N N . LEU A 1 93 ? 24.014 5.946 -2.922 1.00 90.81 93 LEU A N 1
ATOM 725 C CA . LEU A 1 93 ? 22.800 5.985 -2.125 1.00 90.81 93 LEU A CA 1
ATOM 726 C C . LEU A 1 93 ? 22.797 4.847 -1.093 1.00 90.81 93 LEU A C 1
ATOM 728 O O . LEU A 1 93 ? 23.032 3.684 -1.425 1.00 90.81 93 LEU A O 1
ATOM 732 N N . LEU A 1 94 ? 22.485 5.181 0.153 1.00 93.19 94 LEU A N 1
ATOM 733 C CA . LEU A 1 94 ? 22.372 4.268 1.280 1.00 93.19 94 LEU A CA 1
ATOM 734 C C . LEU A 1 94 ? 20.928 4.250 1.789 1.00 93.19 94 LEU A C 1
ATOM 736 O O . LEU A 1 94 ? 20.340 5.298 2.072 1.00 93.19 94 LEU A O 1
ATOM 740 N N . PHE A 1 95 ? 20.385 3.045 1.949 1.00 96.25 95 PHE A N 1
ATOM 741 C CA . PHE A 1 95 ? 19.046 2.797 2.475 1.00 96.25 95 PHE A CA 1
ATOM 742 C C . PHE A 1 95 ? 19.105 1.725 3.569 1.00 96.25 95 PHE A C 1
ATOM 744 O O . PHE A 1 95 ? 19.490 0.581 3.313 1.00 96.25 95 PHE A O 1
ATOM 751 N N . ASP A 1 96 ? 18.741 2.091 4.799 1.00 96.88 96 ASP A N 1
ATOM 752 C CA . ASP A 1 96 ? 18.822 1.196 5.956 1.00 96.88 96 ASP A CA 1
ATOM 753 C C . ASP A 1 96 ? 17.584 0.291 6.054 1.00 96.88 96 ASP A C 1
ATOM 755 O O . ASP A 1 96 ? 16.650 0.535 6.822 1.00 96.88 96 ASP A O 1
ATOM 759 N N . LYS A 1 97 ? 17.588 -0.793 5.268 1.00 97.62 97 LYS A N 1
ATOM 760 C CA . LYS A 1 97 ? 16.512 -1.801 5.264 1.00 97.62 97 LYS A CA 1
ATOM 761 C C . LYS A 1 97 ? 16.224 -2.349 6.665 1.00 97.62 97 LYS A C 1
ATOM 763 O O . LYS A 1 97 ? 15.067 -2.570 7.009 1.00 97.62 97 LYS A O 1
ATOM 768 N N . LYS A 1 98 ? 17.261 -2.563 7.484 1.00 97.88 98 LYS A N 1
ATOM 769 C CA . LYS A 1 98 ? 17.110 -3.149 8.825 1.00 97.88 98 LYS A CA 1
ATOM 770 C C . LYS A 1 98 ? 16.388 -2.187 9.760 1.00 97.88 98 LYS A C 1
ATOM 772 O O . LYS A 1 98 ? 15.533 -2.615 10.534 1.00 97.88 98 LYS A O 1
ATOM 777 N N . PHE A 1 99 ? 16.727 -0.905 9.697 1.00 97.88 99 PHE A N 1
ATOM 778 C CA . PHE A 1 99 ? 16.058 0.125 10.475 1.00 97.88 99 PHE A CA 1
ATOM 779 C C . PHE A 1 99 ? 14.565 0.197 10.142 1.00 97.88 99 PHE A C 1
ATOM 781 O O . PHE A 1 99 ? 13.750 0.051 11.051 1.00 97.88 99 PHE A O 1
ATOM 788 N N . TYR A 1 100 ? 14.197 0.324 8.864 1.00 98.44 100 TYR A N 1
ATOM 789 C CA . TYR A 1 100 ? 12.786 0.415 8.470 1.00 98.44 100 TYR A CA 1
ATOM 790 C C . TYR A 1 100 ? 12.006 -0.879 8.733 1.00 98.44 100 TYR A C 1
ATOM 792 O O . TYR A 1 100 ? 10.891 -0.806 9.243 1.00 98.44 100 TYR A O 1
ATOM 800 N N . ALA A 1 101 ? 12.600 -2.055 8.501 1.00 98.44 101 ALA A N 1
ATOM 801 C CA . ALA A 1 101 ? 11.956 -3.335 8.811 1.00 98.44 101 ALA A CA 1
ATOM 802 C C . ALA A 1 101 ? 11.656 -3.472 10.310 1.00 98.44 101 ALA A C 1
ATOM 804 O O . ALA A 1 101 ? 10.584 -3.922 10.706 1.00 98.44 101 ALA A O 1
ATOM 805 N N . ASN A 1 102 ? 12.576 -3.018 11.170 1.00 98.12 102 ASN A N 1
ATOM 806 C CA . ASN A 1 102 ? 12.342 -3.010 12.611 1.00 98.12 102 ASN A CA 1
ATOM 807 C C . ASN A 1 102 ? 11.183 -2.091 13.013 1.00 98.12 102 ASN A C 1
ATOM 809 O O . ASN A 1 102 ? 10.464 -2.431 13.950 1.00 98.12 102 ASN A O 1
ATOM 813 N N . LYS A 1 103 ? 11.011 -0.941 12.348 1.00 98.00 103 LYS A N 1
ATOM 814 C CA . LYS A 1 103 ? 9.909 -0.006 12.622 1.00 98.00 103 LYS A CA 1
ATOM 815 C C . LYS A 1 103 ? 8.572 -0.560 12.145 1.00 98.00 103 LYS A C 1
ATOM 817 O O . LYS A 1 103 ? 7.639 -0.594 12.937 1.00 98.00 103 LYS A O 1
ATOM 822 N N . ALA A 1 104 ? 8.516 -1.080 10.921 1.00 98.12 104 ALA A N 1
ATOM 823 C CA . ALA A 1 104 ? 7.324 -1.736 10.392 1.00 98.12 104 ALA A CA 1
ATOM 824 C C . ALA A 1 104 ? 6.889 -2.922 11.262 1.00 98.12 104 ALA A C 1
ATOM 826 O O . ALA A 1 104 ? 5.724 -3.025 11.623 1.00 98.12 104 ALA A O 1
ATOM 827 N N . ARG A 1 105 ? 7.835 -3.765 11.706 1.00 97.81 105 ARG A N 1
ATOM 828 C CA . ARG A 1 105 ? 7.545 -4.866 12.639 1.00 97.81 105 ARG A CA 1
ATOM 829 C C . ARG A 1 105 ? 6.876 -4.374 13.923 1.00 97.81 105 ARG A C 1
ATOM 831 O O . ARG A 1 105 ? 5.915 -4.986 14.361 1.00 97.81 105 ARG A O 1
ATOM 838 N N . LEU A 1 106 ? 7.371 -3.289 14.524 1.00 97.75 106 LEU A N 1
ATOM 839 C CA . LEU A 1 106 ? 6.777 -2.741 15.748 1.00 97.75 106 LEU A CA 1
ATOM 840 C C . LEU A 1 106 ? 5.337 -2.244 15.537 1.00 97.75 106 LEU A C 1
ATOM 842 O O . LEU A 1 106 ? 4.528 -2.367 16.450 1.00 97.75 106 LEU A O 1
ATOM 846 N N . LEU A 1 107 ? 5.032 -1.683 14.364 1.00 98.12 107 LEU A N 1
ATOM 847 C CA . LEU A 1 107 ? 3.689 -1.211 14.011 1.00 98.12 107 LEU A CA 1
ATOM 848 C C . LEU A 1 107 ? 2.745 -2.386 13.729 1.00 98.12 107 LEU A C 1
ATOM 850 O O . LEU A 1 107 ? 1.667 -2.441 14.312 1.00 98.12 107 LEU A O 1
ATOM 854 N N . ASN A 1 108 ? 3.198 -3.368 12.944 1.00 96.50 108 ASN A N 1
ATOM 855 C CA . ASN A 1 108 ? 2.464 -4.607 12.671 1.00 96.50 108 ASN A CA 1
ATOM 856 C C . ASN A 1 108 ? 2.142 -5.384 13.957 1.00 96.50 108 ASN A C 1
ATOM 858 O O . ASN A 1 108 ? 1.005 -5.794 14.159 1.00 96.50 108 ASN A O 1
ATOM 862 N N . GLU A 1 109 ? 3.113 -5.548 14.864 1.00 96.50 109 GLU A N 1
ATOM 863 C CA . GLU A 1 109 ? 2.903 -6.213 16.163 1.00 96.50 109 GLU A CA 1
ATOM 864 C C . GLU A 1 109 ? 1.889 -5.481 17.053 1.00 96.50 109 GLU A C 1
ATOM 866 O O . GLU A 1 109 ? 1.255 -6.106 17.900 1.00 96.50 109 GLU A O 1
ATOM 871 N N . ALA A 1 110 ? 1.746 -4.166 16.875 1.00 97.12 110 ALA A N 1
ATOM 872 C CA . ALA A 1 110 ? 0.778 -3.347 17.593 1.00 97.12 110 ALA A CA 1
ATOM 873 C C . ALA A 1 110 ? -0.580 -3.235 16.874 1.00 97.12 110 ALA A C 1
ATOM 875 O O . ALA A 1 110 ? -1.482 -2.600 17.412 1.00 97.12 110 ALA A O 1
ATOM 876 N N . GLY A 1 111 ? -0.731 -3.812 15.674 1.00 95.44 111 GLY A N 1
ATOM 877 C CA . GLY A 1 111 ? -1.935 -3.664 14.852 1.00 95.44 111 GLY A CA 1
ATOM 878 C C . GLY A 1 111 ? -2.185 -2.230 14.370 1.00 95.44 111 GLY A C 1
ATOM 879 O O . GLY A 1 111 ? -3.329 -1.859 14.125 1.00 95.44 111 GLY A O 1
ATOM 880 N N . LEU A 1 112 ? -1.137 -1.403 14.275 1.00 97.19 112 LEU A N 1
ATOM 881 C CA . LEU A 1 112 ? -1.247 -0.007 13.851 1.00 97.19 112 LEU A CA 1
ATOM 882 C C . LEU A 1 112 ? -1.157 0.115 12.330 1.00 97.19 112 LEU A C 1
ATOM 884 O O . LEU A 1 112 ? -0.279 -0.478 11.706 1.00 97.19 112 LEU A O 1
ATOM 888 N N . VAL A 1 113 ? -2.021 0.956 11.761 1.00 96.31 113 VAL A N 1
ATOM 889 C CA . VAL A 1 113 ? -2.030 1.266 10.328 1.00 96.31 113 VAL A CA 1
ATOM 890 C C . VAL A 1 113 ? -0.824 2.135 9.980 1.00 96.31 113 VAL A C 1
ATOM 892 O O . VAL A 1 113 ? -0.545 3.136 10.647 1.00 96.31 113 VAL A O 1
ATOM 895 N N . PHE A 1 114 ? -0.105 1.789 8.917 1.00 98.38 114 PHE A N 1
ATOM 896 C CA . PHE A 1 114 ? 0.969 2.636 8.404 1.00 98.38 114 PHE A CA 1
ATOM 897 C C . PHE A 1 114 ? 1.182 2.456 6.909 1.00 98.38 114 PHE A C 1
ATOM 899 O O . PHE A 1 114 ? 0.926 1.392 6.354 1.00 98.38 114 PHE A O 1
ATOM 906 N N . GLY A 1 115 ? 1.736 3.486 6.287 1.00 98.06 115 GLY A N 1
ATOM 907 C CA . GLY A 1 115 ? 2.193 3.458 4.914 1.00 98.06 115 GLY A CA 1
ATOM 908 C C . GLY A 1 115 ? 3.580 4.048 4.753 1.00 98.06 115 GLY A C 1
ATOM 909 O O . GLY A 1 115 ? 4.185 4.585 5.688 1.00 98.06 115 GLY A O 1
ATOM 910 N N . PHE A 1 116 ? 4.105 3.927 3.541 1.00 98.12 116 PHE A N 1
ATOM 911 C CA . PHE A 1 116 ? 5.401 4.488 3.183 1.00 98.12 116 PHE A CA 1
ATOM 912 C C . PHE A 1 116 ? 5.272 5.562 2.118 1.00 98.12 116 PHE A C 1
ATOM 914 O O . PHE A 1 116 ? 4.6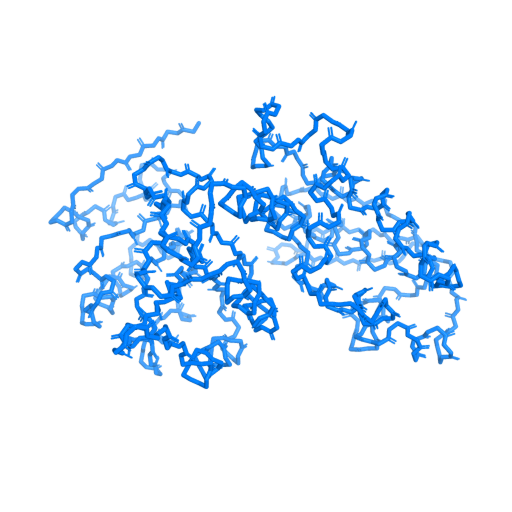36 5.338 1.096 1.00 98.12 116 PHE A O 1
ATOM 921 N N . HIS A 1 117 ? 5.994 6.668 2.294 1.00 95.69 117 HIS A N 1
ATOM 922 C CA . HIS A 1 117 ? 6.260 7.600 1.203 1.00 95.69 117 HIS A CA 1
ATOM 923 C C . HIS A 1 117 ? 7.561 7.198 0.517 1.00 95.69 117 HIS A C 1
ATOM 925 O O . HIS A 1 117 ? 8.643 7.260 1.118 1.00 95.69 117 HIS A O 1
ATOM 931 N N . LEU A 1 118 ? 7.466 6.803 -0.750 1.00 96.06 118 LEU A N 1
ATOM 932 C CA . LEU A 1 118 ? 8.611 6.391 -1.547 1.00 96.06 118 LEU A CA 1
ATOM 933 C C . LEU A 1 118 ? 8.848 7.363 -2.705 1.00 96.06 118 LEU A C 1
ATOM 935 O O . LEU A 1 118 ? 7.980 7.607 -3.535 1.00 96.06 118 LEU A O 1
ATOM 939 N N . THR A 1 119 ? 10.073 7.879 -2.799 1.00 95.31 119 THR A N 1
ATOM 940 C CA . THR A 1 119 ? 10.485 8.799 -3.868 1.00 95.31 119 THR A CA 1
ATOM 941 C C . THR A 1 119 ? 11.516 8.166 -4.809 1.00 95.31 119 THR A C 1
ATOM 943 O O . THR A 1 119 ? 12.324 7.324 -4.397 1.00 95.31 119 THR A O 1
ATOM 946 N N . TYR A 1 120 ? 11.553 8.636 -6.057 1.00 95.31 120 TYR A N 1
ATOM 947 C CA . TYR A 1 120 ? 12.586 8.335 -7.051 1.00 95.31 120 TYR A CA 1
ATOM 948 C C . TYR A 1 120 ? 13.227 9.610 -7.618 1.00 95.31 120 TYR A C 1
ATOM 950 O O . TYR A 1 120 ? 12.562 10.632 -7.785 1.00 95.31 120 TYR A O 1
ATOM 958 N N . ALA A 1 121 ? 14.517 9.535 -7.962 1.00 94.31 121 ALA A N 1
ATOM 959 C CA . ALA A 1 121 ? 15.251 10.613 -8.640 1.00 94.31 121 ALA A CA 1
ATOM 960 C C . ALA A 1 121 ? 15.257 11.963 -7.886 1.00 94.31 121 ALA A C 1
ATOM 962 O O . ALA A 1 121 ? 15.314 13.031 -8.497 1.00 94.31 121 ALA A O 1
ATOM 963 N N . THR A 1 122 ? 15.199 11.914 -6.554 1.00 91.88 122 THR A N 1
ATOM 964 C CA . THR A 1 122 ? 15.243 13.086 -5.659 1.00 91.88 122 THR A CA 1
ATOM 965 C C . THR A 1 122 ? 16.598 13.252 -4.971 1.00 91.88 122 THR A C 1
ATOM 967 O O . THR A 1 122 ? 16.965 14.362 -4.593 1.00 91.88 122 THR A O 1
ATOM 970 N N . VAL A 1 123 ? 17.363 12.163 -4.830 1.00 90.44 123 VAL A N 1
ATOM 971 C CA . VAL A 1 123 ? 18.654 12.134 -4.130 1.00 90.44 123 VAL A CA 1
ATOM 972 C C . VAL A 1 123 ? 19.776 11.771 -5.114 1.00 90.44 123 VAL A C 1
ATOM 974 O O . VAL A 1 123 ? 19.618 10.827 -5.894 1.00 90.44 123 VAL A O 1
ATOM 977 N N . PRO A 1 124 ? 20.923 12.480 -5.109 1.00 88.44 124 PRO A N 1
ATOM 978 C CA . PRO A 1 124 ? 22.081 12.095 -5.913 1.00 88.44 124 PRO A CA 1
ATOM 979 C C . PRO A 1 124 ? 22.532 10.651 -5.638 1.00 88.44 124 PRO A C 1
ATOM 981 O O . PRO A 1 124 ? 22.478 10.175 -4.507 1.00 88.44 124 PRO A O 1
ATOM 984 N N . GLY A 1 125 ? 22.975 9.946 -6.681 1.00 89.19 125 GLY A N 1
ATOM 985 C CA . GLY A 1 125 ? 23.368 8.534 -6.587 1.00 89.19 125 GLY A CA 1
ATOM 986 C C . GLY A 1 125 ? 22.199 7.539 -6.613 1.00 89.19 125 GLY A C 1
ATOM 987 O O . GLY A 1 125 ? 22.439 6.331 -6.647 1.00 89.19 125 GLY A O 1
ATOM 988 N N . ASP A 1 126 ? 20.946 8.009 -6.632 1.00 93.94 126 ASP A N 1
ATOM 989 C CA . ASP A 1 126 ? 19.783 7.152 -6.878 1.00 93.94 126 ASP A CA 1
ATOM 990 C C . ASP A 1 126 ? 19.746 6.648 -8.331 1.00 93.94 126 ASP A C 1
ATOM 992 O O . ASP A 1 126 ? 20.363 7.219 -9.233 1.00 93.94 126 ASP A O 1
ATOM 996 N N . SER A 1 127 ? 19.015 5.562 -8.568 1.00 95.56 127 SER A N 1
ATOM 997 C CA . SER A 1 127 ? 18.823 4.974 -9.897 1.00 95.56 127 SER A CA 1
ATOM 998 C C . SER A 1 127 ? 17.492 4.234 -9.972 1.00 95.56 127 SER A C 1
ATOM 1000 O O . SER A 1 127 ? 16.928 3.860 -8.941 1.00 95.56 127 SER A O 1
ATOM 1002 N N . GLN A 1 128 ? 17.025 3.941 -11.189 1.00 97.44 128 GLN A N 1
ATOM 1003 C CA . GLN A 1 128 ? 15.851 3.085 -11.395 1.00 97.44 128 GLN A CA 1
ATOM 1004 C C . GLN A 1 128 ? 15.962 1.776 -10.609 1.00 97.44 128 GLN A C 1
ATOM 1006 O O . GLN A 1 128 ? 15.031 1.401 -9.906 1.00 97.44 128 GLN A O 1
ATOM 1011 N N . LYS A 1 129 ? 17.113 1.097 -10.686 1.00 96.94 129 LYS A N 1
ATOM 1012 C CA . LYS A 1 129 ? 17.342 -0.168 -9.978 1.00 96.94 129 LYS A CA 1
ATOM 1013 C C . LYS A 1 129 ? 17.134 -0.016 -8.469 1.00 96.94 129 LYS A C 1
ATOM 1015 O O . LYS A 1 129 ? 16.430 -0.819 -7.867 1.00 96.94 129 LYS A O 1
ATOM 1020 N N . LEU A 1 130 ? 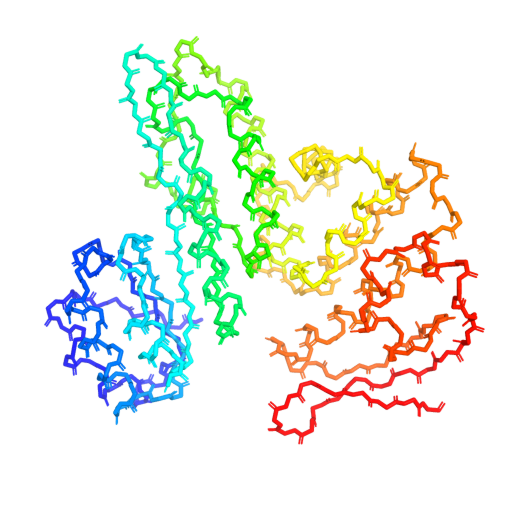17.726 1.016 -7.869 1.00 96.69 130 LEU A N 1
ATOM 1021 C CA . LEU A 1 130 ? 17.627 1.244 -6.428 1.00 96.69 130 LEU A CA 1
ATOM 1022 C C . LEU A 1 130 ? 16.202 1.608 -6.000 1.00 96.69 130 LEU A C 1
ATOM 1024 O O . LEU A 1 130 ? 15.772 1.176 -4.935 1.00 96.69 130 LEU A O 1
ATOM 1028 N N . PHE A 1 131 ? 15.456 2.353 -6.818 1.00 97.75 131 PHE A N 1
ATOM 1029 C CA . PHE A 1 131 ? 14.034 2.591 -6.570 1.00 97.75 131 PHE A CA 1
ATOM 1030 C C . PHE A 1 131 ? 13.230 1.284 -6.568 1.00 97.75 131 PHE A C 1
ATOM 1032 O O . PHE A 1 131 ? 12.481 1.048 -5.623 1.00 97.75 131 PHE A O 1
ATOM 1039 N N . MET A 1 132 ? 13.438 0.405 -7.554 1.00 98.44 132 MET A N 1
ATOM 1040 C CA . MET A 1 132 ? 12.751 -0.893 -7.609 1.00 98.44 132 MET A CA 1
ATOM 1041 C C . MET A 1 132 ? 13.068 -1.755 -6.381 1.00 98.44 132 MET A C 1
ATOM 1043 O O . MET A 1 132 ? 12.158 -2.300 -5.767 1.00 98.44 132 MET A O 1
ATOM 1047 N N . GLU A 1 133 ? 14.330 -1.789 -5.939 1.00 98.19 133 GLU A N 1
ATOM 1048 C CA . GLU A 1 133 ? 14.722 -2.504 -4.716 1.00 98.19 133 GLU A CA 1
ATOM 1049 C C . GLU A 1 133 ? 14.067 -1.941 -3.444 1.00 98.19 133 GLU A C 1
ATOM 1051 O O . GLU A 1 133 ? 13.821 -2.691 -2.494 1.00 98.19 133 GLU A O 1
ATOM 1056 N N . ARG A 1 134 ? 13.818 -0.625 -3.389 1.00 98.12 134 ARG A N 1
ATOM 1057 C CA . ARG A 1 134 ? 13.095 0.010 -2.276 1.00 98.12 134 ARG A CA 1
ATOM 1058 C C . ARG A 1 134 ? 11.600 -0.279 -2.337 1.00 98.12 134 ARG A C 1
ATOM 1060 O O . ARG A 1 134 ? 11.016 -0.521 -1.288 1.00 98.12 134 ARG A O 1
ATOM 1067 N N . LEU A 1 135 ? 11.007 -0.303 -3.529 1.00 98.69 135 LEU A N 1
ATOM 1068 C CA . LEU A 1 135 ? 9.610 -0.688 -3.725 1.00 98.69 135 LEU A CA 1
ATOM 1069 C C . LEU A 1 135 ? 9.379 -2.149 -3.316 1.00 98.69 135 LEU A C 1
ATOM 1071 O O . LEU A 1 135 ? 8.481 -2.432 -2.529 1.00 98.69 135 LEU A O 1
ATOM 1075 N N . ASP A 1 136 ? 10.250 -3.059 -3.756 1.00 98.75 136 ASP A N 1
ATOM 1076 C CA . ASP A 1 136 ? 10.214 -4.469 -3.353 1.00 98.75 136 ASP A CA 1
ATOM 1077 C C . ASP A 1 136 ? 10.326 -4.632 -1.839 1.00 98.75 136 ASP A C 1
ATOM 1079 O O . ASP A 1 136 ? 9.631 -5.455 -1.245 1.00 98.75 136 ASP A O 1
ATOM 1083 N N . PHE A 1 137 ? 11.214 -3.855 -1.216 1.00 98.62 137 PHE A N 1
ATOM 1084 C CA . PHE A 1 137 ? 11.366 -3.834 0.232 1.00 98.62 137 PHE A CA 1
ATOM 1085 C C . PHE A 1 137 ? 10.104 -3.321 0.931 1.00 98.62 137 PHE A C 1
ATOM 1087 O O . PHE A 1 137 ? 9.665 -3.954 1.888 1.00 98.62 137 PHE A O 1
ATOM 1094 N N . ALA A 1 138 ? 9.545 -2.198 0.472 1.00 98.56 138 ALA A N 1
ATOM 1095 C CA . ALA A 1 138 ? 8.398 -1.539 1.087 1.00 98.56 138 ALA A CA 1
ATOM 1096 C C . ALA A 1 138 ? 7.202 -2.489 1.167 1.00 98.56 138 ALA A C 1
ATOM 1098 O O . ALA A 1 138 ? 6.685 -2.721 2.255 1.00 98.56 138 ALA A O 1
ATOM 1099 N N . VAL A 1 139 ? 6.848 -3.126 0.048 1.00 98.38 139 VAL A N 1
ATOM 1100 C CA . VAL A 1 139 ? 5.732 -4.083 -0.027 1.00 98.38 139 VAL A CA 1
ATOM 1101 C C . VAL A 1 139 ? 5.933 -5.267 0.923 1.00 98.38 139 VAL A C 1
ATOM 1103 O O . VAL A 1 139 ? 4.990 -5.701 1.576 1.00 98.38 139 VAL A O 1
ATOM 1106 N N . GLN A 1 140 ? 7.167 -5.764 1.063 1.00 97.81 140 GLN A N 1
ATOM 1107 C CA . GLN A 1 140 ? 7.490 -6.869 1.979 1.00 97.81 140 GLN A CA 1
ATOM 1108 C C . GLN A 1 140 ? 7.280 -6.537 3.462 1.00 97.81 140 GLN A C 1
ATOM 1110 O O . GLN A 1 140 ? 7.342 -7.445 4.288 1.00 97.81 140 GLN A O 1
ATOM 1115 N N . GLN A 1 141 ? 7.064 -5.268 3.819 1.00 98.25 141 GLN A N 1
ATOM 1116 C CA . GLN A 1 141 ? 6.781 -4.889 5.203 1.00 98.25 141 GLN A CA 1
ATOM 1117 C C . GLN A 1 141 ? 5.281 -4.856 5.528 1.00 98.25 141 GLN A C 1
ATOM 1119 O O . GLN A 1 141 ? 4.940 -4.513 6.658 1.00 98.25 141 GLN A O 1
ATOM 1124 N N . TYR A 1 142 ? 4.411 -5.218 4.577 1.00 97.25 142 TYR A N 1
ATOM 1125 C CA . TYR A 1 142 ? 2.949 -5.173 4.706 1.00 97.25 142 TYR A CA 1
ATOM 1126 C C . TYR A 1 142 ? 2.383 -3.788 5.093 1.00 97.25 142 TYR A C 1
ATOM 1128 O O . TYR A 1 142 ? 1.538 -3.713 5.981 1.00 97.25 142 TYR A O 1
ATOM 1136 N N . PRO A 1 143 ? 2.837 -2.677 4.475 1.00 98.06 143 PRO A N 1
ATOM 1137 C CA . PRO A 1 143 ? 2.223 -1.378 4.720 1.00 98.06 143 PRO A CA 1
ATOM 1138 C C . PRO A 1 143 ? 0.784 -1.367 4.190 1.00 98.06 143 PRO A C 1
ATOM 1140 O O . PRO A 1 143 ? 0.507 -1.934 3.136 1.00 98.06 143 PRO A O 1
ATOM 1143 N N . ASN A 1 144 ? -0.119 -0.670 4.874 1.00 96.94 144 ASN A N 1
ATOM 1144 C CA . ASN A 1 144 ? -1.502 -0.479 4.436 1.00 96.94 144 ASN A CA 1
ATOM 1145 C C . ASN A 1 144 ? -1.601 0.309 3.120 1.00 96.94 144 ASN A C 1
ATOM 1147 O O . ASN A 1 144 ? -2.559 0.152 2.365 1.00 96.94 144 ASN A O 1
ATOM 1151 N N . HIS A 1 145 ? -0.592 1.131 2.840 1.00 96.88 145 HIS A N 1
ATOM 1152 C CA . HIS A 1 145 ? -0.501 1.941 1.636 1.00 96.88 145 HIS A CA 1
ATOM 1153 C C . HIS A 1 145 ? 0.950 2.304 1.309 1.00 96.88 145 HIS A C 1
ATOM 1155 O O . HIS A 1 145 ? 1.838 2.326 2.164 1.00 96.88 145 HIS A O 1
ATOM 1161 N N . ILE A 1 146 ? 1.208 2.571 0.033 1.00 97.69 146 ILE A N 1
ATOM 1162 C CA . ILE A 1 146 ? 2.472 3.133 -0.440 1.00 97.69 146 ILE A CA 1
ATOM 1163 C C . ILE A 1 146 ? 2.135 4.325 -1.323 1.00 97.69 146 ILE A C 1
ATOM 1165 O O . ILE A 1 146 ? 1.503 4.159 -2.370 1.00 97.69 146 ILE A O 1
ATOM 1169 N N . ASP A 1 147 ? 2.612 5.488 -0.905 1.00 94.69 147 ASP A N 1
ATOM 1170 C CA . ASP A 1 147 ? 2.371 6.754 -1.576 1.00 94.69 147 ASP A CA 1
ATOM 1171 C C . ASP A 1 147 ? 3.634 7.231 -2.274 1.00 94.69 147 ASP A C 1
ATOM 1173 O O . ASP A 1 147 ? 4.778 6.993 -1.854 1.00 94.69 147 ASP A O 1
ATOM 1177 N N . PHE A 1 148 ? 3.413 7.941 -3.369 1.00 95.12 148 PHE A N 1
ATOM 1178 C CA . PHE A 1 148 ? 4.463 8.445 -4.230 1.00 95.12 148 PHE A CA 1
ATOM 1179 C C . PHE A 1 148 ? 4.189 9.921 -4.465 1.00 95.12 148 PHE A C 1
ATOM 1181 O O . PHE A 1 148 ? 3.472 10.255 -5.418 1.00 95.12 1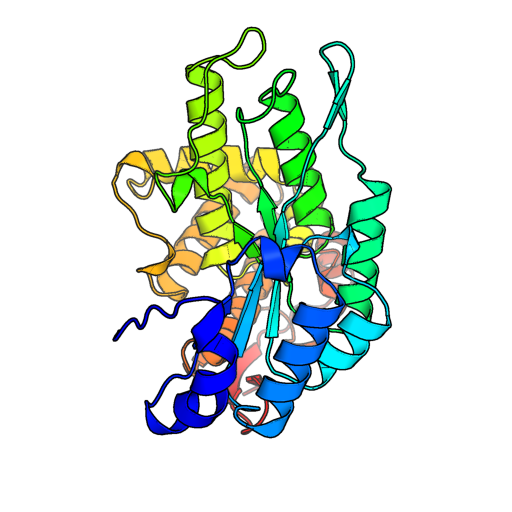48 PHE A O 1
ATOM 1188 N N . PRO A 1 149 ? 4.798 10.815 -3.660 1.00 90.62 149 PRO A N 1
ATOM 1189 C CA . PRO A 1 149 ? 4.557 12.249 -3.752 1.00 90.62 149 PRO A CA 1
ATOM 1190 C C . PRO A 1 149 ? 4.644 12.780 -5.185 1.00 90.62 149 PRO A C 1
ATOM 1192 O O . PRO A 1 149 ? 3.786 13.544 -5.596 1.00 90.62 149 PRO A O 1
ATOM 1195 N N . GLN A 1 150 ? 5.584 12.291 -6.002 1.00 91.00 150 GLN A N 1
ATOM 1196 C CA . GLN A 1 150 ? 5.732 12.702 -7.408 1.00 91.00 150 GLN A CA 1
ATOM 1197 C C . GLN A 1 150 ? 4.546 12.371 -8.334 1.00 91.00 150 GLN A C 1
ATOM 1199 O O . GLN A 1 150 ? 4.493 12.874 -9.457 1.00 91.00 150 GLN A O 1
ATOM 1204 N N . THR A 1 151 ? 3.633 11.487 -7.929 1.00 87.25 151 THR A N 1
ATOM 1205 C CA . THR A 1 151 ? 2.421 11.149 -8.697 1.00 87.25 151 THR A CA 1
ATOM 1206 C C . THR A 1 151 ? 1.162 11.817 -8.144 1.00 87.25 151 THR A C 1
ATOM 1208 O O . THR A 1 151 ? 0.117 11.778 -8.792 1.00 87.25 151 THR A O 1
ATOM 1211 N N . GLU A 1 152 ? 1.258 12.424 -6.963 1.00 78.62 152 GLU A N 1
ATOM 1212 C CA . GLU A 1 152 ? 0.138 12.960 -6.182 1.00 78.62 152 GLU A CA 1
ATOM 1213 C C . GLU A 1 152 ? 0.224 14.481 -6.014 1.00 78.62 152 GLU A C 1
ATOM 1215 O O . GLU A 1 152 ? -0.796 15.165 -6.045 1.00 78.62 152 GLU A O 1
ATOM 1220 N N . ASN A 1 153 ? 1.441 15.015 -5.876 1.00 68.50 153 ASN A N 1
ATOM 1221 C CA . ASN A 1 153 ? 1.739 16.418 -5.628 1.00 68.50 153 ASN A CA 1
ATOM 1222 C C . ASN A 1 153 ? 2.908 16.889 -6.519 1.00 68.50 153 ASN A C 1
ATOM 1224 O O . ASN A 1 153 ? 3.988 16.298 -6.539 1.00 68.50 153 ASN A O 1
ATOM 1228 N N . GLU A 1 154 ? 2.709 17.998 -7.235 1.00 61.78 154 GLU A N 1
ATOM 1229 C CA . GLU A 1 154 ? 3.710 18.596 -8.130 1.00 61.78 154 GLU A CA 1
ATOM 1230 C C . GLU A 1 154 ? 4.917 19.214 -7.391 1.00 61.78 154 GLU A C 1
ATOM 1232 O O . GLU A 1 154 ? 5.921 19.540 -8.022 1.00 61.78 154 GLU A O 1
ATOM 1237 N N . GLU A 1 155 ? 4.860 19.363 -6.062 1.00 70.50 155 GLU A N 1
ATOM 1238 C CA . GLU A 1 155 ? 5.929 19.978 -5.261 1.00 70.50 155 GLU A CA 1
ATOM 1239 C C . GLU A 1 155 ? 7.214 19.135 -5.189 1.00 70.50 155 GLU A C 1
ATOM 1241 O O . GLU A 1 155 ? 8.305 19.684 -5.001 1.00 70.50 155 GLU A O 1
ATOM 1246 N N . VAL A 1 156 ? 7.121 17.810 -5.357 1.00 80.88 156 VAL A N 1
ATOM 1247 C CA . VAL A 1 156 ? 8.290 16.917 -5.335 1.00 80.88 156 VAL A CA 1
ATOM 1248 C C . VAL A 1 156 ? 8.740 16.616 -6.761 1.00 80.88 156 VAL A C 1
ATOM 1250 O O . VAL A 1 156 ? 8.185 15.770 -7.458 1.00 80.88 156 VAL A O 1
ATOM 1253 N N . GLU A 1 157 ? 9.800 17.293 -7.196 1.00 86.19 157 GLU A N 1
ATOM 1254 C CA . GLU A 1 157 ? 10.316 17.160 -8.558 1.00 86.19 157 GLU A CA 1
ATOM 1255 C C . GLU A 1 157 ? 11.343 16.018 -8.688 1.00 86.19 157 GLU A C 1
ATOM 1257 O O . GLU A 1 157 ? 12.360 15.980 -7.988 1.00 86.19 157 GLU A O 1
ATOM 1262 N N . ALA A 1 158 ? 11.115 15.113 -9.643 1.00 91.25 158 ALA A N 1
ATOM 1263 C CA . ALA A 1 158 ? 12.090 14.108 -10.067 1.00 91.25 158 ALA A CA 1
ATOM 1264 C C . ALA A 1 158 ? 13.090 14.708 -11.072 1.00 91.25 158 ALA A C 1
ATOM 1266 O O . ALA A 1 158 ? 12.686 15.261 -12.097 1.00 91.25 158 ALA A O 1
ATOM 1267 N N . LYS A 1 159 ? 14.398 14.565 -10.820 1.00 92.19 159 LYS A N 1
ATOM 1268 C CA . LYS A 1 159 ? 15.453 15.228 -11.608 1.00 92.19 159 LYS A CA 1
ATOM 1269 C C . LYS A 1 159 ? 16.358 14.238 -12.326 1.00 92.19 159 LYS A C 1
ATOM 1271 O O . LYS A 1 159 ? 16.829 13.263 -11.747 1.00 92.19 159 LYS A O 1
ATOM 1276 N N . VAL A 1 160 ? 16.642 14.528 -13.597 1.00 93.81 160 VAL A N 1
ATOM 1277 C CA . VAL A 1 160 ? 17.623 13.770 -14.387 1.00 93.81 160 VAL A CA 1
ATOM 1278 C C . VAL A 1 160 ? 19.001 13.903 -13.743 1.00 93.81 160 VAL A C 1
ATOM 1280 O O . VAL A 1 160 ? 19.404 14.989 -13.328 1.00 93.81 160 VAL A O 1
ATOM 1283 N N . SER A 1 161 ? 19.738 12.799 -13.689 1.00 91.50 161 SER A N 1
ATOM 1284 C CA . SER A 1 161 ? 21.092 12.748 -13.142 1.00 91.50 161 SER A CA 1
ATOM 1285 C C . SER A 1 161 ? 21.977 11.815 -13.973 1.00 91.50 161 SER A C 1
ATOM 1287 O O . SER A 1 161 ? 21.510 11.160 -14.905 1.00 91.50 161 SER A O 1
ATOM 1289 N N . GLY A 1 162 ? 23.266 11.721 -13.631 1.00 90.00 162 GLY A N 1
ATOM 1290 C CA . GLY A 1 162 ? 24.186 10.789 -14.296 1.00 90.00 162 GLY A CA 1
ATOM 1291 C C . GLY A 1 162 ? 23.791 9.311 -14.159 1.00 90.00 162 GLY A C 1
ATOM 1292 O O . GLY A 1 162 ? 24.238 8.491 -14.954 1.00 90.00 162 GLY A O 1
ATOM 1293 N N . THR A 1 163 ? 22.948 8.973 -13.180 1.00 90.56 163 THR A N 1
ATOM 1294 C CA . THR A 1 163 ? 22.485 7.607 -12.880 1.00 90.56 163 THR A CA 1
ATOM 1295 C C . THR A 1 163 ? 20.977 7.425 -13.069 1.00 90.56 163 THR A C 1
ATOM 1297 O O . THR A 1 163 ? 20.455 6.347 -12.784 1.00 90.56 163 THR A O 1
ATOM 1300 N N . PHE A 1 164 ? 20.276 8.464 -13.536 1.00 94.44 164 PHE A N 1
ATOM 1301 C CA . PHE A 1 164 ? 18.824 8.472 -13.681 1.00 94.44 164 PHE A CA 1
ATOM 1302 C C . PHE A 1 164 ? 18.427 9.232 -14.949 1.00 94.44 164 PHE A C 1
ATOM 1304 O O . PHE A 1 164 ? 18.418 10.466 -14.985 1.00 94.44 164 PHE A O 1
ATOM 1311 N N . SER A 1 165 ? 18.116 8.496 -16.016 1.00 95.88 165 SER A N 1
ATOM 1312 C CA . SER A 1 165 ? 17.726 9.092 -17.293 1.00 95.88 165 SER A CA 1
ATOM 1313 C C . SER A 1 165 ? 16.283 9.616 -17.265 1.00 95.88 165 SER A C 1
ATOM 1315 O O . SER A 1 165 ? 15.458 9.204 -16.453 1.00 95.88 165 SER A O 1
ATOM 1317 N N . ALA A 1 166 ? 15.915 10.484 -18.212 1.00 95.88 166 ALA A N 1
ATOM 1318 C CA . ALA A 1 166 ? 14.516 10.896 -18.365 1.00 95.88 166 ALA A CA 1
ATOM 1319 C C . ALA A 1 166 ? 13.579 9.718 -18.707 1.00 95.88 166 ALA A C 1
ATOM 1321 O O . ALA A 1 166 ? 12.385 9.780 -18.416 1.00 95.88 166 ALA A O 1
ATOM 1322 N N . ALA A 1 167 ? 14.090 8.661 -19.351 1.00 97.00 167 ALA A N 1
ATOM 1323 C CA . ALA A 1 167 ? 13.318 7.447 -19.610 1.00 97.00 167 ALA A CA 1
ATOM 1324 C C . ALA A 1 167 ? 13.087 6.657 -18.318 1.00 97.00 167 ALA A C 1
ATOM 1326 O O . ALA A 1 167 ? 11.957 6.256 -18.053 1.00 97.00 167 ALA A O 1
ATOM 1327 N N . ASP A 1 168 ? 14.119 6.549 -17.487 1.00 97.50 168 ASP A N 1
ATOM 1328 C CA . ASP A 1 168 ? 14.071 5.886 -16.185 1.00 97.50 168 ASP A CA 1
ATOM 1329 C C . ASP A 1 168 ? 13.067 6.581 -15.260 1.00 97.50 168 ASP A C 1
ATOM 1331 O O . ASP A 1 168 ? 12.286 5.921 -14.579 1.00 97.50 168 ASP A O 1
ATOM 1335 N N . ILE A 1 169 ? 13.037 7.923 -15.260 1.00 96.69 169 ILE A N 1
ATOM 1336 C CA . ILE A 1 169 ? 12.075 8.715 -14.470 1.00 96.69 169 ILE A CA 1
ATOM 1337 C C . ILE A 1 169 ? 10.645 8.384 -14.887 1.00 96.69 169 ILE A C 1
ATOM 1339 O O . ILE A 1 169 ? 9.789 8.168 -14.032 1.00 96.69 169 ILE A O 1
ATOM 1343 N N . ARG A 1 170 ? 10.381 8.306 -16.198 1.00 96.19 170 ARG A N 1
ATOM 1344 C CA . ARG A 1 170 ? 9.054 7.923 -16.700 1.00 96.19 170 ARG A CA 1
ATOM 1345 C C . ARG A 1 170 ? 8.700 6.496 -16.300 1.00 96.19 170 ARG A C 1
ATOM 1347 O O . ARG A 1 170 ? 7.588 6.280 -15.843 1.00 96.19 170 ARG A O 1
ATOM 1354 N N . TYR A 1 171 ? 9.645 5.564 -16.410 1.00 97.88 171 TYR A N 1
ATOM 1355 C CA . TYR A 1 171 ? 9.443 4.176 -15.998 1.00 97.88 171 TYR A CA 1
ATOM 1356 C C . TYR A 1 171 ? 9.100 4.065 -14.505 1.00 97.88 171 TYR A C 1
ATOM 1358 O O . TYR A 1 171 ? 8.147 3.380 -14.135 1.00 97.88 171 TYR A O 1
ATOM 1366 N N . CYS A 1 172 ? 9.833 4.774 -13.641 1.00 98.06 172 CYS A N 1
ATOM 1367 C CA . CYS A 1 172 ? 9.578 4.778 -12.200 1.00 98.06 172 CYS A CA 1
ATOM 1368 C C . CYS A 1 172 ? 8.243 5.438 -11.859 1.00 98.06 172 CYS A C 1
ATOM 1370 O O . CYS A 1 172 ? 7.517 4.897 -11.036 1.00 98.06 172 CYS A O 1
ATOM 1372 N N . ARG A 1 173 ? 7.881 6.542 -12.528 1.00 97.44 173 ARG A N 1
ATOM 1373 C CA . ARG A 1 173 ? 6.564 7.177 -12.382 1.00 97.44 173 ARG A CA 1
ATOM 1374 C C . ARG A 1 173 ? 5.435 6.220 -12.746 1.00 97.44 173 ARG A C 1
ATOM 1376 O O . ARG A 1 173 ? 4.479 6.094 -11.994 1.00 97.44 173 ARG A O 1
ATOM 1383 N N . ASP A 1 174 ? 5.538 5.568 -13.900 1.00 98.00 174 ASP A N 1
ATOM 1384 C CA . ASP A 1 174 ? 4.477 4.694 -14.400 1.00 98.00 174 ASP A CA 1
ATOM 1385 C C . ASP A 1 174 ? 4.347 3.450 -13.495 1.00 98.00 174 ASP A C 1
ATOM 1387 O O . ASP A 1 174 ? 3.238 3.051 -13.152 1.00 98.00 174 ASP A O 1
ATOM 1391 N N . THR A 1 175 ? 5.467 2.922 -12.986 1.00 98.69 175 THR A N 1
ATOM 1392 C CA . THR A 1 175 ? 5.480 1.837 -11.983 1.00 98.69 175 THR A CA 1
ATOM 1393 C C . THR A 1 175 ? 4.912 2.282 -10.627 1.00 98.69 175 THR A C 1
ATOM 1395 O O . THR A 1 175 ? 4.152 1.546 -10.004 1.00 98.69 175 THR A O 1
ATOM 1398 N N . ALA A 1 176 ? 5.257 3.485 -10.161 1.00 98.25 176 ALA A N 1
ATOM 1399 C CA . ALA A 1 176 ? 4.725 4.076 -8.933 1.00 98.25 176 ALA A CA 1
ATOM 1400 C C . ALA A 1 176 ? 3.205 4.259 -9.016 1.00 98.25 176 ALA A C 1
ATOM 1402 O O . ALA A 1 176 ? 2.476 3.853 -8.118 1.00 98.25 176 ALA A O 1
ATOM 1403 N N . PHE A 1 177 ? 2.717 4.792 -10.136 1.00 98.12 177 PHE A N 1
ATOM 1404 C CA . PHE A 1 177 ? 1.290 4.949 -10.394 1.00 98.12 177 PHE A CA 1
ATOM 1405 C C . PHE A 1 177 ? 0.548 3.606 -10.440 1.00 98.12 177 PHE A C 1
ATOM 1407 O O . PHE A 1 177 ? -0.549 3.480 -9.895 1.00 98.12 177 PHE A O 1
ATOM 1414 N N . ALA A 1 178 ? 1.162 2.585 -11.041 1.00 98.62 178 ALA A N 1
ATOM 1415 C CA . ALA A 1 178 ? 0.638 1.225 -11.042 1.00 98.62 178 ALA A CA 1
ATOM 1416 C C . ALA A 1 178 ? 0.557 0.636 -9.626 1.00 98.62 178 ALA A C 1
ATOM 1418 O O . ALA A 1 178 ? -0.464 0.049 -9.276 1.00 98.62 178 ALA A O 1
ATOM 1419 N N . CYS A 1 179 ? 1.579 0.844 -8.789 1.00 98.62 179 CYS A N 1
ATOM 1420 C CA . CYS A 1 179 ? 1.547 0.467 -7.374 1.00 98.62 179 CYS A CA 1
ATOM 1421 C C . CYS A 1 179 ? 0.432 1.203 -6.621 1.00 98.62 179 CYS A C 1
ATOM 1423 O O . CYS A 1 179 ? -0.374 0.567 -5.951 1.00 98.62 179 CYS A O 1
ATOM 1425 N N . ARG A 1 180 ? 0.326 2.525 -6.777 1.00 97.25 180 ARG A N 1
ATOM 1426 C CA . ARG A 1 180 ? -0.744 3.330 -6.173 1.00 97.25 180 ARG A CA 1
ATOM 1427 C C . ARG A 1 180 ? -2.134 2.834 -6.580 1.00 97.25 180 ARG A C 1
ATOM 1429 O O . ARG A 1 180 ? -3.003 2.689 -5.730 1.00 97.25 180 ARG A O 1
ATOM 1436 N N . THR A 1 181 ? -2.326 2.500 -7.857 1.00 98.25 181 THR A N 1
ATOM 1437 C CA . THR A 1 181 ? -3.609 1.987 -8.362 1.00 98.25 181 THR A CA 1
ATOM 1438 C C . THR A 1 181 ? -3.912 0.586 -7.834 1.00 98.25 181 THR A C 1
ATOM 1440 O O . THR A 1 181 ? -4.971 0.354 -7.264 1.00 98.25 181 THR A O 1
ATOM 1443 N N . PHE A 1 182 ? -2.993 -0.361 -8.032 1.00 98.62 182 PHE A N 1
ATOM 1444 C CA . PHE A 1 182 ? -3.234 -1.771 -7.737 1.00 98.62 182 PHE A CA 1
ATOM 1445 C C . PHE A 1 182 ? -3.193 -2.053 -6.236 1.00 98.62 182 PHE A C 1
ATOM 1447 O O . PHE A 1 182 ? -4.035 -2.783 -5.729 1.00 98.62 182 PHE A O 1
ATOM 1454 N N . TYR A 1 183 ? -2.197 -1.520 -5.531 1.00 98.44 183 TYR A N 1
ATOM 1455 C CA . TYR A 1 183 ? -1.910 -1.879 -4.146 1.00 98.44 183 TYR A CA 1
ATOM 1456 C C . TYR A 1 183 ? -2.667 -0.996 -3.156 1.00 98.44 183 TYR A C 1
ATOM 1458 O O . TYR A 1 183 ? -3.441 -1.517 -2.358 1.00 98.44 183 TYR A O 1
ATOM 1466 N N . THR A 1 184 ? -2.473 0.325 -3.241 1.00 97.19 184 THR A N 1
ATOM 1467 C CA . THR A 1 184 ? -3.056 1.297 -2.301 1.00 97.19 184 THR A CA 1
ATOM 1468 C C . THR A 1 184 ? -4.553 1.485 -2.555 1.00 97.19 184 THR A C 1
ATOM 1470 O O . THR A 1 184 ? -5.373 1.062 -1.744 1.00 97.19 184 THR A O 1
ATOM 1473 N N . ALA A 1 185 ? -4.937 2.044 -3.708 1.00 97.00 185 ALA A N 1
ATOM 1474 C CA . ALA A 1 185 ? -6.343 2.295 -4.036 1.00 97.00 185 ALA A CA 1
ATOM 1475 C C . ALA A 1 185 ? -7.145 0.988 -4.178 1.00 97.00 185 ALA A C 1
ATOM 1477 O O . ALA A 1 185 ? -8.304 0.907 -3.775 1.00 97.00 185 ALA A O 1
ATOM 1478 N N . GLY A 1 186 ? -6.499 -0.068 -4.679 1.00 97.62 186 GLY A N 1
ATOM 1479 C CA . GLY A 1 186 ? -7.069 -1.410 -4.773 1.00 97.62 186 GLY A CA 1
ATOM 1480 C C . GLY A 1 186 ? -7.089 -2.215 -3.469 1.00 97.62 186 GLY A C 1
ATOM 1481 O O . GLY A 1 186 ? -7.598 -3.336 -3.477 1.00 97.62 186 GLY A O 1
ATOM 1482 N N . ARG A 1 187 ? -6.562 -1.673 -2.358 1.00 97.50 187 ARG A N 1
ATOM 1483 C CA . ARG A 1 187 ? -6.575 -2.286 -1.014 1.00 97.50 187 ARG A CA 1
ATOM 1484 C C . ARG A 1 187 ? -6.039 -3.726 -1.003 1.00 97.50 187 ARG A C 1
ATOM 1486 O O . ARG A 1 187 ? -6.639 -4.631 -0.429 1.00 97.50 187 ARG A O 1
ATOM 1493 N N . ALA A 1 188 ? -4.903 -3.953 -1.664 1.00 97.81 188 ALA A N 1
ATOM 1494 C CA . ALA A 1 188 ? -4.400 -5.304 -1.937 1.00 97.81 188 ALA A CA 1
ATOM 1495 C C . ALA A 1 188 ? -3.577 -5.931 -0.797 1.00 97.81 188 ALA A C 1
ATOM 1497 O O . ALA A 1 188 ? -3.233 -7.110 -0.852 1.00 97.81 188 ALA A O 1
ATOM 1498 N N . VAL A 1 189 ? -3.230 -5.153 0.227 1.00 95.50 189 VAL A N 1
ATOM 1499 C CA . VAL A 1 189 ? -2.303 -5.524 1.314 1.00 95.50 189 VAL A CA 1
ATOM 1500 C C . VAL A 1 189 ? -2.566 -6.905 1.926 1.00 95.50 189 VAL A C 1
ATOM 1502 O O . VAL A 1 189 ? -1.591 -7.648 2.061 1.00 95.50 189 VAL A O 1
ATOM 1505 N N . PRO A 1 190 ? -3.821 -7.297 2.242 1.00 94.44 190 PRO A N 1
ATOM 1506 C CA . PRO A 1 190 ? -4.088 -8.570 2.917 1.00 94.44 190 PRO A CA 1
ATOM 1507 C C . PRO A 1 190 ? -3.713 -9.813 2.098 1.00 94.44 190 PRO A C 1
ATOM 1509 O O . PRO A 1 190 ? -3.461 -10.866 2.670 1.00 94.44 190 PRO A O 1
ATOM 1512 N N . TRP A 1 191 ? -3.656 -9.704 0.767 1.00 96.75 191 TRP A N 1
ATOM 1513 C CA . TRP A 1 191 ? -3.544 -10.861 -0.131 1.00 96.75 191 TRP A CA 1
ATOM 1514 C C . TRP A 1 191 ? -2.449 -10.741 -1.198 1.00 96.75 191 TRP A C 1
ATOM 1516 O O . TRP A 1 191 ? -2.062 -11.741 -1.806 1.00 96.75 191 TRP A O 1
ATOM 1526 N N . PHE A 1 192 ? -1.918 -9.539 -1.442 1.00 98.19 192 PHE A N 1
ATOM 1527 C CA . PHE A 1 192 ? -1.019 -9.255 -2.564 1.00 98.19 192 PHE A CA 1
ATOM 1528 C C . PHE A 1 192 ? 0.215 -10.162 -2.598 1.00 98.19 192 PHE A C 1
ATOM 1530 O O . PHE A 1 192 ? 0.574 -10.708 -3.641 1.00 98.19 192 PHE A O 1
ATOM 1537 N N . LEU A 1 193 ? 0.887 -10.332 -1.458 1.00 97.19 193 LEU A N 1
ATOM 1538 C CA . LEU A 1 193 ? 2.105 -11.142 -1.406 1.00 97.19 193 LEU A CA 1
ATOM 1539 C C . LEU A 1 193 ? 1.817 -12.635 -1.578 1.00 97.19 193 LEU A C 1
ATOM 1541 O O . LEU A 1 193 ? 2.618 -13.330 -2.209 1.00 97.19 193 LEU A O 1
ATOM 1545 N N . SER A 1 194 ? 0.665 -13.107 -1.100 1.00 96.25 194 SER A N 1
ATOM 1546 C CA . SER A 1 194 ? 0.219 -14.486 -1.290 1.00 96.25 194 SER A CA 1
ATOM 1547 C C . SER A 1 194 ? 0.041 -14.800 -2.773 1.00 96.25 194 SER A C 1
ATOM 1549 O O . SER A 1 194 ? 0.615 -15.771 -3.268 1.00 96.25 194 SER A O 1
ATOM 1551 N N . ILE A 1 195 ? -0.650 -13.928 -3.520 1.00 96.44 195 ILE A N 1
ATOM 1552 C CA . ILE A 1 195 ? -0.866 -14.131 -4.961 1.00 96.44 195 ILE A CA 1
ATOM 1553 C C . ILE A 1 195 ? 0.405 -13.926 -5.792 1.00 96.44 195 ILE A C 1
ATOM 1555 O O . ILE A 1 195 ? 0.501 -14.419 -6.916 1.00 96.44 195 ILE A O 1
ATOM 1559 N N . LEU A 1 196 ? 1.409 -13.230 -5.259 1.00 97.12 196 LEU A N 1
ATOM 1560 C CA . LEU A 1 196 ? 2.668 -12.992 -5.960 1.00 97.12 196 LEU A CA 1
ATOM 1561 C C . LEU A 1 196 ? 3.630 -14.182 -5.846 1.00 97.12 196 LEU A C 1
ATOM 1563 O O . LEU A 1 196 ? 4.422 -14.445 -6.756 1.00 97.12 196 LEU A O 1
ATOM 1567 N N . LYS A 1 197 ? 3.558 -14.919 -4.734 1.00 95.88 197 LYS A N 1
ATOM 1568 C CA . LYS A 1 197 ? 4.427 -16.056 -4.415 1.00 95.88 197 LYS A CA 1
ATOM 1569 C C . LYS A 1 197 ? 4.491 -17.131 -5.517 1.00 95.88 197 LYS A C 1
ATOM 1571 O O . LYS A 1 197 ? 5.615 -17.447 -5.926 1.00 95.88 197 LYS A O 1
ATOM 1576 N N . PRO A 1 198 ? 3.373 -17.665 -6.058 1.00 96.56 198 PRO A N 1
ATOM 1577 C CA . PRO A 1 198 ? 3.435 -18.658 -7.135 1.00 96.56 198 PRO A CA 1
ATOM 1578 C C . PRO A 1 198 ? 4.017 -18.091 -8.439 1.00 96.56 198 PRO A C 1
ATOM 1580 O O . PRO A 1 198 ? 4.686 -18.815 -9.174 1.00 96.56 198 PRO A O 1
ATOM 1583 N N . LEU A 1 199 ? 3.856 -16.786 -8.691 1.00 96.94 199 LEU A N 1
ATOM 1584 C CA . LEU A 1 199 ? 4.377 -16.118 -9.889 1.00 96.94 199 LEU A CA 1
ATOM 1585 C C . LEU A 1 199 ? 5.904 -15.957 -9.878 1.00 96.94 199 LEU A C 1
ATOM 1587 O O . LEU A 1 199 ? 6.498 -15.733 -10.935 1.00 96.94 199 LEU A O 1
ATOM 1591 N N . ARG A 1 200 ? 6.545 -16.063 -8.701 1.00 96.38 200 ARG A N 1
ATOM 1592 C CA . ARG A 1 200 ? 8.005 -15.960 -8.502 1.00 96.38 200 ARG A CA 1
ATOM 1593 C C . ARG A 1 200 ? 8.619 -14.698 -9.118 1.00 96.38 200 ARG A C 1
ATOM 1595 O O . ARG A 1 200 ? 9.715 -14.732 -9.680 1.00 96.38 200 ARG A O 1
ATOM 1602 N N . ILE A 1 201 ? 7.914 -13.577 -9.006 1.00 96.94 201 ILE A N 1
ATOM 1603 C CA . ILE A 1 201 ? 8.377 -12.260 -9.455 1.00 96.94 201 ILE A CA 1
ATOM 1604 C C . ILE A 1 201 ? 8.396 -11.275 -8.291 1.00 96.94 201 ILE A C 1
ATOM 1606 O O . ILE A 1 201 ? 7.651 -11.409 -7.326 1.00 96.94 201 ILE A O 1
ATOM 1610 N N . TYR A 1 202 ? 9.263 -10.273 -8.392 1.00 98.12 202 TYR A N 1
ATOM 1611 C CA . TYR A 1 202 ? 9.326 -9.191 -7.417 1.00 98.12 202 TYR A CA 1
ATOM 1612 C C . TYR A 1 202 ? 8.149 -8.210 -7.588 1.00 98.12 202 TYR A C 1
ATOM 1614 O O . TYR A 1 202 ? 7.706 -8.009 -8.726 1.00 98.12 202 TYR A O 1
ATOM 1622 N N . PRO A 1 203 ? 7.668 -7.561 -6.505 1.00 98.62 203 PRO A N 1
ATOM 1623 C CA . PRO A 1 203 ? 6.590 -6.571 -6.573 1.00 98.62 203 PRO A CA 1
ATOM 1624 C C . PRO A 1 203 ? 6.821 -5.468 -7.612 1.00 98.62 203 PRO A C 1
ATOM 1626 O O . PRO A 1 203 ? 5.939 -5.156 -8.403 1.00 98.62 203 PRO A O 1
ATOM 1629 N N . SER A 1 204 ? 8.030 -4.919 -7.680 1.00 98.50 204 SER A N 1
ATOM 1630 C CA . SER A 1 204 ? 8.423 -3.892 -8.644 1.00 98.50 204 SER A CA 1
ATOM 1631 C C . SER A 1 204 ? 8.256 -4.355 -10.087 1.00 98.50 204 SER A C 1
ATOM 1633 O O . SER A 1 204 ? 7.780 -3.596 -10.934 1.00 98.50 204 SER A O 1
ATOM 1635 N N . ARG A 1 205 ? 8.586 -5.623 -10.373 1.00 98.56 205 ARG A N 1
ATOM 1636 C CA . ARG A 1 205 ? 8.369 -6.207 -11.695 1.00 98.56 205 ARG A CA 1
ATOM 1637 C C . ARG A 1 205 ? 6.878 -6.353 -11.981 1.00 98.56 205 ARG A C 1
ATOM 1639 O O . ARG A 1 205 ? 6.451 -5.942 -13.056 1.00 98.56 205 ARG A O 1
ATOM 1646 N N . PHE A 1 206 ? 6.106 -6.867 -11.022 1.00 98.81 206 PHE A N 1
ATOM 1647 C CA . PHE A 1 206 ? 4.649 -6.977 -11.128 1.00 98.81 206 PHE A CA 1
ATOM 1648 C C . PHE A 1 206 ? 4.006 -5.624 -11.452 1.00 98.81 206 PHE A C 1
ATOM 1650 O O . PHE A 1 206 ? 3.288 -5.516 -12.441 1.00 98.81 206 PHE A O 1
ATOM 1657 N N . PHE A 1 207 ? 4.331 -4.572 -10.696 1.00 98.81 207 PHE A N 1
ATOM 1658 C CA . PHE A 1 207 ? 3.784 -3.237 -10.941 1.00 98.81 207 PHE A CA 1
ATOM 1659 C C . PHE A 1 207 ? 4.257 -2.634 -12.263 1.00 98.81 207 PHE A C 1
ATOM 1661 O O . PHE A 1 207 ? 3.481 -1.944 -12.912 1.00 98.81 207 PHE A O 1
ATOM 1668 N N . SER A 1 208 ? 5.483 -2.914 -12.717 1.00 98.62 208 SER A N 1
ATOM 1669 C CA . SER A 1 208 ? 5.908 -2.462 -14.047 1.00 98.62 208 SER A CA 1
ATOM 1670 C C . SER A 1 208 ? 5.169 -3.170 -15.186 1.00 98.62 208 SER A C 1
ATOM 1672 O O . SER A 1 208 ? 4.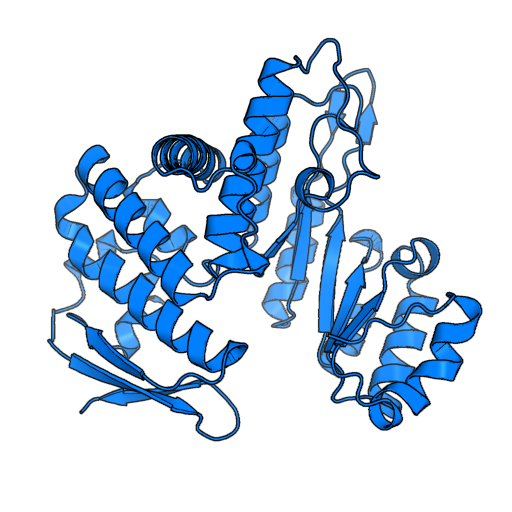874 -2.542 -16.199 1.00 98.62 208 SER A O 1
ATOM 1674 N N . ASP A 1 209 ? 4.811 -4.446 -15.010 1.00 98.69 209 ASP A N 1
ATOM 1675 C CA . ASP A 1 209 ? 3.972 -5.165 -15.971 1.00 98.69 209 ASP A CA 1
ATOM 1676 C C . ASP A 1 209 ? 2.528 -4.618 -15.938 1.00 98.69 209 ASP A C 1
ATOM 1678 O O . ASP A 1 209 ? 1.936 -4.384 -16.992 1.00 98.69 209 ASP A O 1
ATOM 1682 N N . PHE A 1 210 ? 1.993 -4.308 -14.749 1.00 98.81 210 PHE A N 1
ATOM 1683 C CA . PHE A 1 210 ? 0.681 -3.663 -14.614 1.00 98.81 210 PHE A CA 1
ATOM 1684 C C . PHE A 1 210 ? 0.658 -2.249 -15.211 1.00 98.81 210 PHE A C 1
ATOM 1686 O O . PHE A 1 210 ? -0.326 -1.864 -15.831 1.00 98.81 210 PHE A O 1
ATOM 1693 N N . ALA A 1 211 ? 1.747 -1.483 -15.109 1.00 98.69 211 ALA A N 1
ATOM 1694 C CA . ALA A 1 211 ? 1.854 -0.159 -15.725 1.00 98.69 211 ALA A CA 1
ATOM 1695 C C . ALA A 1 211 ? 1.713 -0.220 -17.257 1.00 98.69 211 ALA A C 1
ATOM 1697 O O . ALA A 1 211 ? 1.049 0.624 -17.867 1.00 98.69 211 ALA A O 1
ATOM 1698 N N . GLU A 1 212 ? 2.301 -1.239 -17.892 1.00 98.31 212 GLU A N 1
ATOM 1699 C CA . GLU A 1 212 ? 2.119 -1.479 -19.326 1.00 98.31 212 GLU A CA 1
ATOM 1700 C C . GLU A 1 212 ? 0.680 -1.891 -19.651 1.00 98.31 212 GLU A C 1
ATOM 1702 O O . GLU A 1 212 ? 0.100 -1.371 -20.609 1.00 98.31 212 GLU A O 1
ATOM 1707 N N . TRP A 1 213 ? 0.070 -2.746 -18.824 1.00 98.62 213 TRP A N 1
ATOM 1708 C CA . TRP A 1 213 ? -1.343 -3.104 -18.951 1.00 98.62 213 TRP A CA 1
ATOM 1709 C C . TRP A 1 213 ? -2.255 -1.868 -18.853 1.00 98.62 213 TRP A C 1
ATOM 1711 O O . TRP A 1 213 ? -3.098 -1.649 -19.726 1.00 98.62 213 TRP A O 1
ATOM 1721 N N . GLN A 1 214 ? -2.032 -0.985 -17.875 1.00 98.19 214 GLN A N 1
ATOM 1722 C CA . GLN A 1 214 ? -2.782 0.267 -17.710 1.00 98.19 214 GLN A CA 1
ATOM 1723 C C . GLN A 1 214 ? -2.647 1.191 -18.925 1.00 98.19 214 GLN A C 1
ATOM 1725 O O . GLN A 1 214 ? -3.608 1.850 -19.334 1.00 98.19 214 GLN A O 1
ATOM 1730 N N . ARG A 1 215 ? -1.453 1.248 -19.530 1.00 96.88 215 ARG A N 1
ATOM 1731 C CA . ARG A 1 215 ? -1.199 2.050 -20.733 1.00 96.88 215 ARG A CA 1
ATOM 1732 C C . ARG A 1 215 ? -2.019 1.560 -21.925 1.00 96.88 215 ARG A C 1
ATOM 1734 O O . ARG A 1 215 ? -2.511 2.387 -22.690 1.00 96.88 215 ARG A O 1
ATOM 1741 N N . VAL A 1 216 ? -2.161 0.246 -22.090 1.00 96.94 216 VAL A N 1
ATOM 1742 C CA . VAL A 1 216 ? -2.957 -0.356 -23.174 1.00 96.94 216 VAL A CA 1
ATOM 1743 C C . VAL A 1 216 ? -4.462 -0.217 -22.913 1.00 96.94 216 VAL A C 1
ATOM 1745 O O . VAL A 1 216 ? -5.223 -0.039 -23.860 1.00 96.94 216 VAL A O 1
ATOM 1748 N N . ASN A 1 217 ? -4.880 -0.193 -21.645 1.00 96.50 217 ASN A N 1
ATOM 1749 C CA . ASN A 1 217 ? -6.283 -0.087 -21.227 1.00 96.50 217 ASN A CA 1
ATOM 1750 C C . ASN A 1 217 ? -6.757 1.354 -20.930 1.00 96.50 217 ASN A C 1
ATOM 1752 O O . ASN A 1 217 ? -7.850 1.554 -20.407 1.00 96.50 217 ASN A O 1
ATOM 1756 N N . ASN A 1 218 ? -5.967 2.376 -21.287 1.00 94.06 218 ASN A N 1
ATOM 1757 C CA . ASN A 1 218 ? -6.291 3.801 -21.115 1.00 94.06 218 ASN A CA 1
ATOM 1758 C C . ASN A 1 218 ? -6.602 4.234 -19.660 1.00 94.06 218 ASN A C 1
ATOM 1760 O O . ASN A 1 218 ? -7.301 5.221 -19.432 1.00 94.06 218 ASN A O 1
ATOM 1764 N N . CYS A 1 219 ? -6.026 3.552 -18.670 1.00 95.44 219 CYS A N 1
ATOM 1765 C CA . CYS A 1 219 ? -6.140 3.870 -17.239 1.00 95.44 219 CYS A CA 1
ATOM 1766 C C . CYS A 1 219 ? -4.763 4.140 -16.602 1.00 95.44 219 CYS A C 1
ATOM 1768 O O . CYS A 1 219 ? -4.500 3.789 -15.457 1.00 95.44 219 CYS A O 1
ATOM 1770 N N . SER A 1 220 ? -3.854 4.743 -17.372 1.00 95.38 220 SER A N 1
ATOM 1771 C CA . SER A 1 220 ? -2.494 5.080 -16.929 1.00 95.38 220 SER A CA 1
ATOM 1772 C C . SER A 1 220 ? -2.400 6.515 -16.411 1.00 95.38 220 SER A C 1
ATOM 1774 O O . SER A 1 220 ? -3.254 7.348 -16.705 1.00 95.38 220 SER A O 1
ATOM 1776 N N . TYR A 1 221 ? -1.281 6.854 -15.766 1.00 92.38 221 TYR A N 1
ATOM 1777 C CA . TYR A 1 221 ? -0.983 8.230 -15.350 1.00 92.38 221 TYR A CA 1
ATOM 1778 C C . TYR A 1 221 ? -1.204 9.254 -16.480 1.00 92.38 221 TYR A C 1
ATOM 1780 O O . TYR A 1 221 ? -1.751 10.333 -16.276 1.00 92.38 221 TYR A O 1
ATOM 1788 N N . LYS A 1 222 ? -0.814 8.911 -17.717 1.00 92.12 222 LYS A N 1
ATOM 1789 C CA . LYS A 1 222 ? -0.933 9.815 -18.871 1.00 92.12 222 LYS A CA 1
ATOM 1790 C C . LYS A 1 222 ? -2.359 10.003 -19.382 1.00 92.12 222 LYS A C 1
ATOM 1792 O O . LYS A 1 222 ? -2.591 10.984 -20.083 1.00 92.12 222 LYS A O 1
ATOM 1797 N N . SER A 1 223 ? -3.281 9.082 -19.098 1.00 94.06 223 SER A N 1
ATOM 1798 C CA . SER A 1 223 ? -4.679 9.251 -19.509 1.00 94.06 223 SER A CA 1
ATOM 1799 C C . SER A 1 223 ? -5.456 10.166 -18.562 1.00 94.06 223 SER A C 1
ATOM 1801 O O . SER A 1 223 ? -6.600 10.495 -18.856 1.00 94.06 223 SER A O 1
ATOM 1803 N N . GLY A 1 224 ? -4.835 10.616 -17.461 1.00 92.25 224 GLY A N 1
ATOM 1804 C CA . GLY A 1 224 ? -5.493 11.423 -16.436 1.00 92.25 224 GLY A CA 1
ATOM 1805 C C . GLY A 1 224 ? -6.363 10.595 -15.491 1.00 92.25 224 GLY A C 1
ATOM 1806 O O . GLY A 1 224 ? -7.218 11.155 -14.813 1.00 92.25 224 GLY A O 1
ATOM 1807 N N . PHE A 1 225 ? -6.169 9.272 -15.465 1.00 94.94 225 PHE A N 1
ATOM 1808 C CA . PHE A 1 225 ? -6.827 8.386 -14.512 1.00 94.94 225 PHE A CA 1
ATOM 1809 C C . PHE A 1 225 ? -6.430 8.768 -13.078 1.00 94.94 225 PHE A C 1
ATOM 1811 O O . PHE A 1 225 ? -5.250 8.989 -12.799 1.00 94.94 225 PHE A O 1
ATOM 1818 N N . VAL A 1 226 ? -7.408 8.850 -12.176 1.00 94.88 226 VAL A N 1
ATOM 1819 C CA . VAL A 1 226 ? -7.198 9.188 -10.762 1.00 94.88 226 VAL A CA 1
ATOM 1820 C C . VAL A 1 226 ? -7.683 8.004 -9.927 1.00 94.88 226 VAL A C 1
ATOM 1822 O O . VAL A 1 226 ? -8.894 7.857 -9.774 1.00 94.88 226 VAL A O 1
ATOM 1825 N N . PRO A 1 227 ? -6.779 7.154 -9.405 1.00 94.75 227 PRO A N 1
ATOM 1826 C CA . PRO A 1 227 ? -7.169 5.931 -8.705 1.00 94.75 227 PRO A CA 1
ATOM 1827 C C . PRO A 1 227 ? -8.141 6.165 -7.544 1.00 94.75 227 PRO A C 1
ATOM 1829 O O . PRO A 1 227 ? -9.110 5.433 -7.403 1.00 94.75 227 PRO A O 1
ATOM 1832 N N . GLU A 1 228 ? -7.941 7.220 -6.756 1.00 91.44 228 GLU A N 1
ATOM 1833 C CA . GLU A 1 228 ? -8.750 7.540 -5.570 1.00 91.44 228 GLU A CA 1
ATOM 1834 C C . GLU A 1 228 ? -10.133 8.102 -5.917 1.00 91.44 228 GLU A C 1
ATOM 1836 O O . GLU A 1 228 ? -10.979 8.244 -5.038 1.00 91.44 228 GLU A O 1
ATOM 1841 N N . ALA A 1 229 ? -10.370 8.456 -7.184 1.00 92.69 229 ALA A N 1
ATOM 1842 C CA . ALA A 1 229 ? -11.685 8.879 -7.655 1.00 92.69 229 ALA A CA 1
ATOM 1843 C C . ALA A 1 229 ? -12.551 7.698 -8.125 1.00 92.69 229 ALA A C 1
ATOM 1845 O O . ALA A 1 229 ? -13.749 7.877 -8.351 1.00 92.69 229 ALA A O 1
ATOM 1846 N N . GLU A 1 230 ? -11.966 6.510 -8.279 1.00 94.75 230 GLU A N 1
ATOM 1847 C CA . GLU A 1 230 ? -12.684 5.297 -8.655 1.00 94.75 230 GLU A CA 1
ATOM 1848 C C . GLU A 1 230 ? -13.174 4.537 -7.421 1.00 94.75 230 GLU A C 1
ATOM 1850 O O . GLU A 1 230 ? -12.517 4.502 -6.382 1.00 94.75 230 GLU A O 1
ATOM 1855 N N . ASN A 1 231 ? -14.329 3.880 -7.547 1.00 94.12 231 ASN A N 1
ATOM 1856 C CA . ASN A 1 231 ? -14.784 2.943 -6.521 1.00 94.12 231 ASN A CA 1
ATOM 1857 C C . ASN A 1 231 ? -13.910 1.678 -6.516 1.00 94.12 231 ASN A C 1
ATOM 1859 O O . ASN A 1 231 ? -13.344 1.290 -7.547 1.00 94.12 231 ASN A O 1
ATOM 1863 N N . HIS A 1 232 ? -13.842 0.997 -5.371 1.00 96.56 232 HIS A N 1
ATOM 1864 C CA . HIS A 1 232 ? -12.999 -0.189 -5.221 1.00 96.56 232 HIS A CA 1
ATOM 1865 C C . HIS A 1 232 ? -13.360 -1.299 -6.216 1.00 96.56 232 HIS A C 1
ATOM 1867 O O . HIS A 1 232 ? -12.467 -1.914 -6.791 1.00 96.56 232 HIS A O 1
ATOM 1873 N N . LYS A 1 233 ? -14.649 -1.506 -6.508 1.00 96.31 233 LYS A N 1
ATOM 1874 C CA . LYS A 1 233 ? -15.128 -2.552 -7.429 1.00 96.31 233 LYS A CA 1
ATOM 1875 C C . LYS A 1 233 ? -14.576 -2.406 -8.853 1.00 96.31 233 LYS A C 1
ATOM 1877 O O . LYS A 1 233 ? -14.254 -3.401 -9.503 1.00 96.31 233 LYS A O 1
ATOM 1882 N N . SER A 1 234 ? -14.442 -1.175 -9.347 1.00 96.81 234 SER A N 1
ATOM 1883 C CA . SER A 1 234 ? -13.793 -0.886 -10.631 1.00 96.81 234 SER A CA 1
ATOM 1884 C C . SER A 1 234 ? -12.320 -1.296 -10.614 1.00 96.81 234 SER A C 1
ATOM 1886 O O . SER A 1 234 ? -11.836 -1.889 -11.581 1.00 96.81 234 SER A O 1
ATOM 1888 N N . ILE A 1 235 ? -11.609 -1.005 -9.521 1.00 98.19 235 ILE A N 1
ATOM 1889 C CA . ILE A 1 235 ? -10.193 -1.355 -9.358 1.00 98.19 235 ILE A CA 1
ATOM 1890 C C . ILE A 1 235 ? -10.015 -2.865 -9.197 1.00 98.19 235 ILE A C 1
ATOM 1892 O O . ILE A 1 235 ? -9.159 -3.431 -9.870 1.00 98.19 235 ILE A O 1
ATOM 1896 N N . GLU A 1 236 ? -10.861 -3.530 -8.412 1.00 98.38 236 G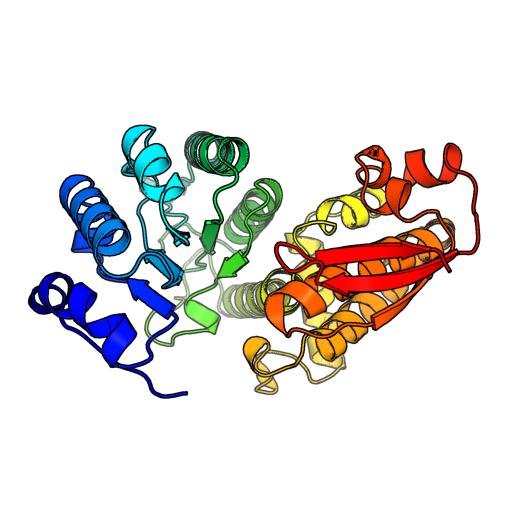LU A N 1
ATOM 1897 C CA . GLU A 1 236 ? -10.889 -4.992 -8.271 1.00 98.38 236 GLU A CA 1
ATOM 1898 C C . GLU A 1 236 ? -11.035 -5.679 -9.629 1.00 98.38 236 GLU A C 1
ATOM 1900 O O . GLU A 1 236 ? -10.280 -6.592 -9.957 1.00 98.38 236 GLU A O 1
ATOM 1905 N N . LYS A 1 237 ? -11.928 -5.181 -10.490 1.00 98.19 237 LYS A N 1
ATOM 1906 C CA . LYS A 1 237 ? -12.054 -5.699 -11.855 1.00 98.19 237 LYS A CA 1
ATOM 1907 C C . LYS A 1 237 ? -10.752 -5.562 -12.652 1.00 98.19 237 LYS A C 1
ATOM 1909 O O . LYS A 1 237 ? -10.397 -6.478 -13.389 1.00 98.19 237 LYS A O 1
ATOM 1914 N N . MET A 1 238 ? -10.047 -4.435 -12.531 1.00 98.44 238 MET A N 1
ATOM 1915 C CA . MET A 1 238 ? -8.738 -4.256 -13.175 1.00 98.44 238 MET A CA 1
ATOM 1916 C C . MET A 1 238 ? -7.685 -5.206 -12.596 1.00 98.44 238 MET A C 1
ATOM 1918 O O . MET A 1 238 ? -6.890 -5.756 -13.356 1.00 98.44 238 MET A O 1
ATOM 1922 N N . GLN A 1 239 ? -7.696 -5.422 -11.277 1.00 98.75 239 GLN A N 1
ATOM 1923 C CA . GLN A 1 239 ? -6.803 -6.366 -10.610 1.00 98.75 239 GLN A CA 1
ATOM 1924 C C . GLN A 1 239 ? -7.025 -7.785 -11.138 1.00 98.75 239 GLN A C 1
ATOM 1926 O O . GLN A 1 239 ? -6.065 -8.409 -11.574 1.00 98.75 239 GLN A O 1
ATOM 1931 N N . LEU A 1 240 ? -8.273 -8.262 -11.165 1.00 98.75 240 LEU A N 1
ATOM 1932 C CA . LEU A 1 240 ? -8.623 -9.608 -11.627 1.00 98.75 240 LEU A CA 1
ATOM 1933 C C . LEU A 1 240 ? -8.258 -9.827 -13.099 1.00 98.75 240 LEU A C 1
ATOM 1935 O O . LEU A 1 240 ? -7.584 -10.802 -13.410 1.00 98.75 240 LEU A O 1
ATOM 1939 N N . LEU A 1 241 ? -8.609 -8.889 -13.990 1.00 98.62 241 LEU A N 1
ATOM 1940 C CA . LEU A 1 241 ? -8.265 -8.991 -15.416 1.00 98.62 241 LEU A CA 1
ATOM 1941 C C . LEU A 1 241 ? -6.751 -9.090 -15.638 1.00 98.62 241 LEU A C 1
ATOM 1943 O O . LEU A 1 241 ? -6.287 -9.913 -16.422 1.00 98.62 241 LEU A O 1
ATOM 1947 N N . PHE A 1 242 ? -5.970 -8.268 -14.933 1.00 98.69 242 PHE A N 1
ATOM 1948 C CA . PHE A 1 242 ? -4.516 -8.340 -15.024 1.00 98.69 242 PHE A CA 1
ATOM 1949 C C . PHE A 1 242 ? -3.955 -9.625 -14.405 1.00 98.69 242 PHE A C 1
ATOM 1951 O O . PHE A 1 242 ? -3.012 -10.207 -14.941 1.00 98.69 242 PHE A O 1
ATOM 1958 N N . LEU A 1 243 ? -4.503 -10.067 -13.271 1.00 98.69 243 LEU A N 1
ATOM 1959 C CA . LEU A 1 243 ? -4.064 -11.286 -12.598 1.00 98.69 243 LEU A CA 1
ATOM 1960 C C . LEU A 1 243 ? -4.333 -12.527 -13.449 1.00 98.69 243 LEU A C 1
ATOM 1962 O O . LEU A 1 243 ? -3.450 -13.378 -13.511 1.00 98.69 243 LEU A O 1
ATOM 1966 N N . ASP A 1 244 ? -5.463 -12.598 -14.154 1.00 98.50 244 ASP A N 1
ATOM 1967 C CA . ASP A 1 244 ? -5.759 -13.669 -15.111 1.00 98.50 244 ASP A CA 1
ATOM 1968 C C . ASP A 1 244 ? -4.671 -13.754 -16.189 1.00 98.50 244 ASP A C 1
ATOM 1970 O O . ASP A 1 244 ? -3.999 -14.782 -16.315 1.00 98.50 244 ASP A O 1
ATOM 1974 N N . GLU A 1 245 ? -4.402 -12.641 -16.885 1.00 98.00 245 GLU A N 1
ATOM 1975 C CA . GLU A 1 245 ? -3.334 -12.565 -17.892 1.00 98.00 245 GLU A CA 1
ATOM 1976 C C . GLU A 1 245 ? -1.973 -12.972 -17.299 1.00 98.00 245 GLU A C 1
ATOM 1978 O O . GLU A 1 245 ? -1.183 -13.687 -17.926 1.00 98.00 245 GLU A O 1
ATOM 1983 N N . LYS A 1 246 ? -1.689 -12.544 -16.062 1.00 98.12 246 LYS A N 1
ATOM 1984 C CA . LYS A 1 246 ? -0.400 -12.794 -15.417 1.00 98.12 246 LYS A CA 1
ATOM 1985 C C . LYS A 1 246 ? -0.219 -14.244 -14.981 1.00 98.12 246 LYS A C 1
ATOM 1987 O O . LYS A 1 246 ? 0.881 -14.787 -15.111 1.00 98.12 246 LYS A O 1
ATOM 1992 N N . TYR A 1 247 ? -1.268 -14.869 -14.460 1.00 98.31 247 TYR A N 1
ATOM 1993 C CA . TYR A 1 247 ? -1.259 -16.273 -14.059 1.00 98.31 247 TYR A CA 1
ATOM 1994 C C . TYR A 1 247 ? -1.169 -17.190 -15.281 1.00 98.31 247 TYR A C 1
ATOM 1996 O O . TYR A 1 247 ? -0.432 -18.179 -15.239 1.00 98.31 247 TYR A O 1
ATOM 2004 N N . GLU A 1 248 ? -1.826 -16.838 -16.388 1.00 97.50 248 GLU A N 1
ATOM 2005 C CA . GLU A 1 248 ? -1.663 -17.529 -17.669 1.00 97.50 248 GLU A CA 1
ATOM 2006 C C . GLU A 1 248 ? -0.221 -17.421 -18.195 1.00 97.50 248 GLU A C 1
ATOM 2008 O O . GLU A 1 248 ? 0.395 -18.446 -18.504 1.00 97.50 248 GLU A O 1
ATOM 2013 N N . GLU A 1 249 ? 0.361 -16.211 -18.212 1.00 97.25 249 GLU A N 1
ATOM 2014 C CA . GLU A 1 249 ? 1.755 -15.964 -18.626 1.00 97.25 249 GLU A CA 1
ATOM 2015 C C . GLU A 1 249 ? 2.757 -16.805 -17.815 1.00 97.25 249 GLU A C 1
ATOM 2017 O O . GLU A 1 249 ? 3.751 -17.295 -18.354 1.00 97.25 249 GLU A O 1
ATOM 2022 N N . LYS A 1 250 ? 2.512 -16.977 -16.509 1.00 97.50 250 LYS A N 1
ATOM 2023 C CA . LYS A 1 250 ? 3.372 -17.758 -15.602 1.00 97.50 250 LYS A CA 1
ATOM 2024 C C . LYS A 1 250 ? 3.035 -19.246 -15.538 1.00 97.50 250 LYS A C 1
ATOM 2026 O O . LYS A 1 250 ? 3.685 -19.970 -14.788 1.00 97.50 250 LYS A O 1
ATOM 2031 N N . HIS A 1 251 ? 2.080 -19.713 -16.341 1.00 96.88 251 HIS A N 1
ATOM 2032 C CA . HIS A 1 251 ? 1.600 -21.096 -16.355 1.00 96.88 251 HIS A CA 1
ATOM 2033 C C . HIS A 1 251 ? 0.992 -21.571 -15.020 1.00 96.88 251 HIS A C 1
ATOM 2035 O O . HIS A 1 251 ? 0.893 -22.774 -14.787 1.00 96.88 251 HIS A O 1
ATOM 2041 N N . CYS A 1 252 ? 0.503 -20.651 -14.185 1.00 96.94 252 CYS A N 1
ATOM 2042 C CA . CYS A 1 252 ? -0.158 -20.911 -12.899 1.00 96.94 252 CYS A CA 1
ATOM 2043 C C . CYS A 1 252 ? -1.686 -21.074 -13.033 1.00 96.94 252 CYS A C 1
ATOM 2045 O O . CYS A 1 252 ? -2.433 -20.773 -12.107 1.00 96.94 252 CYS A O 1
ATOM 2047 N N . HIS A 1 253 ? -2.162 -21.532 -14.192 1.00 95.12 253 HIS A N 1
ATOM 2048 C CA . HIS A 1 253 ? -3.584 -21.659 -14.534 1.00 95.12 253 HIS A CA 1
ATOM 2049 C C . HIS A 1 253 ? -4.412 -22.460 -13.515 1.00 95.12 253 HIS A C 1
ATOM 2051 O O . HIS A 1 253 ? -5.570 -22.142 -13.268 1.00 95.12 253 HIS A O 1
ATOM 2057 N N . ASN A 1 254 ? -3.811 -23.469 -12.882 1.00 95.19 254 ASN A N 1
ATOM 2058 C CA . ASN A 1 254 ? -4.450 -24.284 -11.849 1.00 95.19 254 ASN A CA 1
ATOM 2059 C C . ASN A 1 254 ? -4.759 -23.514 -10.550 1.00 95.19 254 ASN A C 1
ATOM 2061 O O . ASN A 1 254 ? -5.540 -24.001 -9.742 1.00 95.19 254 ASN A O 1
ATOM 2065 N N . LEU A 1 255 ? -4.161 -22.337 -10.345 1.00 97.19 255 LEU A N 1
ATOM 2066 C CA . LEU A 1 255 ? -4.363 -21.497 -9.161 1.00 97.19 255 LEU A CA 1
ATOM 2067 C C . LEU A 1 255 ? -5.323 -20.324 -9.409 1.00 97.19 255 LEU A C 1
ATOM 2069 O O . LEU A 1 255 ? -5.616 -19.590 -8.471 1.00 97.19 255 LEU A O 1
ATOM 2073 N N . ILE A 1 256 ? -5.815 -20.132 -10.640 1.00 97.50 256 ILE A N 1
ATOM 2074 C CA . ILE A 1 256 ? -6.651 -18.973 -11.000 1.00 97.50 256 ILE A CA 1
ATOM 2075 C C . ILE A 1 256 ? -7.933 -18.928 -10.162 1.00 97.50 256 ILE A C 1
ATOM 2077 O O . ILE A 1 256 ? -8.262 -17.877 -9.626 1.00 97.50 256 ILE A O 1
ATOM 2081 N N . THR A 1 257 ? -8.624 -20.058 -9.980 1.00 97.06 257 THR A N 1
ATOM 2082 C CA . THR A 1 257 ? -9.850 -20.112 -9.163 1.00 97.06 257 THR A CA 1
ATOM 2083 C C . THR A 1 257 ? -9.598 -19.668 -7.722 1.00 97.06 257 THR A C 1
ATOM 2085 O O . THR A 1 257 ? -10.314 -18.815 -7.213 1.00 97.06 257 THR A O 1
ATOM 2088 N N . LEU A 1 258 ? -8.539 -20.185 -7.091 1.00 97.56 258 LEU A N 1
ATOM 2089 C CA . LEU A 1 258 ? -8.160 -19.796 -5.732 1.00 97.56 258 LEU A CA 1
ATOM 2090 C C . LEU A 1 258 ? -7.762 -18.315 -5.648 1.00 97.56 258 LEU A C 1
ATOM 2092 O O . LEU A 1 258 ? -8.134 -17.619 -4.709 1.00 97.56 258 LEU A O 1
ATOM 2096 N N . MET A 1 259 ? -7.012 -17.823 -6.637 1.00 97.94 259 MET A N 1
ATOM 2097 C CA . MET A 1 259 ? -6.638 -16.412 -6.726 1.00 97.94 259 MET A CA 1
ATOM 2098 C C . MET A 1 259 ? -7.879 -15.510 -6.790 1.00 97.94 259 MET A C 1
ATOM 2100 O O . MET A 1 259 ? -7.940 -14.541 -6.035 1.00 97.94 259 MET A O 1
ATOM 2104 N N . HIS A 1 260 ? -8.871 -15.844 -7.626 1.00 98.38 260 HIS A N 1
ATOM 2105 C CA . HIS A 1 260 ? -10.137 -15.103 -7.704 1.00 98.38 260 HIS A CA 1
ATOM 2106 C C . HIS A 1 260 ? -10.844 -15.074 -6.355 1.00 98.38 260 HIS A C 1
ATOM 2108 O O . HIS A 1 260 ? -11.174 -13.991 -5.881 1.00 98.38 260 HIS A O 1
ATOM 2114 N N . ASP A 1 261 ? -11.019 -16.231 -5.714 1.00 98.00 261 ASP A N 1
ATOM 2115 C CA . ASP A 1 261 ? -11.708 -16.324 -4.425 1.00 98.00 261 ASP A CA 1
ATOM 2116 C C . ASP A 1 261 ? -11.037 -15.451 -3.355 1.00 98.00 261 ASP A C 1
ATOM 2118 O O . ASP A 1 261 ? -11.718 -14.678 -2.680 1.00 98.00 261 ASP A O 1
ATOM 2122 N N . ILE A 1 262 ? -9.702 -15.508 -3.252 1.00 97.75 262 ILE A N 1
ATOM 2123 C CA . ILE A 1 262 ? -8.918 -14.686 -2.318 1.00 97.75 262 ILE A CA 1
ATOM 2124 C C . ILE A 1 262 ? -9.118 -13.193 -2.601 1.00 97.75 262 ILE A C 1
ATOM 2126 O O . ILE A 1 262 ? -9.348 -12.418 -1.671 1.00 97.75 262 ILE A O 1
ATOM 2130 N N . VAL A 1 263 ? -9.027 -12.765 -3.861 1.00 98.19 263 VAL A N 1
ATOM 2131 C CA . VAL A 1 263 ? -9.165 -11.344 -4.216 1.00 98.19 263 VAL A CA 1
ATOM 2132 C C . VAL A 1 263 ? -10.592 -10.859 -3.958 1.00 98.19 263 VAL A C 1
ATOM 2134 O O . VAL A 1 263 ? -10.773 -9.813 -3.337 1.00 98.19 263 VAL A O 1
ATOM 2137 N N . VAL A 1 264 ? -11.602 -11.627 -4.371 1.00 98.06 264 VAL A N 1
ATOM 2138 C CA . VAL A 1 264 ? -13.019 -11.252 -4.275 1.00 98.06 264 VAL A CA 1
ATOM 2139 C C . VAL A 1 264 ? -13.492 -11.186 -2.825 1.00 98.06 264 VAL A C 1
ATOM 2141 O O . VAL A 1 264 ? -14.168 -10.221 -2.463 1.00 98.06 264 VAL A O 1
ATOM 2144 N N . ILE A 1 265 ? -13.130 -12.151 -1.969 1.00 97.69 265 ILE A N 1
ATOM 2145 C CA . ILE A 1 265 ? -13.544 -12.114 -0.558 1.00 97.69 265 ILE A CA 1
ATOM 2146 C C . ILE A 1 265 ? -12.890 -10.950 0.191 1.00 97.69 265 ILE A C 1
ATOM 2148 O O . ILE A 1 265 ? -13.576 -10.199 0.887 1.00 97.69 265 ILE A O 1
ATOM 2152 N N . ASN A 1 266 ? -11.589 -10.724 -0.016 1.00 97.31 266 ASN A N 1
ATOM 2153 C CA . ASN A 1 266 ? -10.887 -9.594 0.589 1.00 97.31 266 ASN A CA 1
ATOM 2154 C C . ASN A 1 266 ? -11.401 -8.253 0.052 1.00 97.31 266 ASN A C 1
ATOM 2156 O O . ASN A 1 266 ? -11.501 -7.278 0.800 1.00 97.31 266 ASN A O 1
ATOM 2160 N N . GLY A 1 267 ? -11.752 -8.187 -1.231 1.00 97.31 267 GLY A N 1
ATOM 2161 C CA . GLY A 1 267 ? -12.343 -7.005 -1.839 1.00 97.31 267 GLY A CA 1
ATOM 2162 C C . GLY A 1 267 ? -13.748 -6.708 -1.317 1.00 97.31 267 GLY A C 1
ATOM 2163 O O . GLY A 1 267 ? -14.050 -5.558 -1.002 1.00 97.31 267 GLY A O 1
ATOM 2164 N N . ALA A 1 268 ? -14.580 -7.731 -1.116 1.00 97.38 268 ALA A N 1
ATOM 2165 C CA . ALA A 1 268 ? -15.893 -7.585 -0.491 1.00 97.38 268 ALA A CA 1
ATOM 2166 C C . ALA A 1 268 ? -15.792 -7.084 0.960 1.00 97.38 268 ALA A C 1
ATOM 2168 O O . ALA A 1 268 ? -16.470 -6.121 1.320 1.00 97.38 268 ALA A O 1
ATOM 2169 N N . MET A 1 269 ? -14.879 -7.652 1.757 1.00 96.44 269 MET A N 1
ATOM 2170 C CA . MET A 1 269 ? -14.565 -7.155 3.105 1.00 96.44 269 MET A CA 1
ATOM 2171 C C . MET A 1 269 ? -14.086 -5.699 3.079 1.00 96.44 269 MET A C 1
ATOM 2173 O O . MET A 1 269 ? -14.526 -4.868 3.875 1.00 96.44 269 MET A O 1
ATOM 2177 N N . SER A 1 270 ? -13.218 -5.365 2.123 1.00 94.44 270 SER A N 1
ATOM 2178 C CA . SER A 1 270 ? -12.673 -4.017 1.966 1.00 94.44 270 SER A CA 1
ATOM 2179 C C . SER A 1 270 ? -13.745 -2.993 1.596 1.00 94.44 270 SER A C 1
ATOM 2181 O O . SER A 1 270 ? -13.725 -1.882 2.130 1.00 94.44 270 SER A O 1
ATOM 2183 N N . ARG A 1 271 ? -14.681 -3.333 0.702 1.00 95.94 271 ARG A N 1
ATOM 2184 C CA . ARG A 1 271 ? -15.811 -2.463 0.337 1.00 95.94 271 ARG A CA 1
ATOM 2185 C C . ARG A 1 271 ? -16.750 -2.235 1.507 1.00 95.94 271 ARG A C 1
ATOM 2187 O O . ARG A 1 271 ? -17.133 -1.095 1.746 1.00 95.94 271 ARG A O 1
ATOM 2194 N N . LEU A 1 272 ? -17.051 -3.265 2.290 1.00 95.50 272 LEU A N 1
ATOM 2195 C CA . LEU A 1 272 ? -17.832 -3.073 3.505 1.00 95.50 272 LEU A CA 1
ATOM 2196 C C . LEU A 1 272 ? -17.121 -2.122 4.480 1.00 95.50 272 LEU A C 1
ATOM 2198 O O . LEU A 1 272 ? -17.736 -1.176 4.966 1.00 95.50 272 LEU A O 1
ATOM 2202 N N . ALA A 1 273 ? -15.821 -2.324 4.711 1.00 90.69 273 ALA A N 1
ATOM 2203 C CA . ALA A 1 273 ? -15.045 -1.514 5.648 1.00 90.69 273 ALA A CA 1
ATOM 2204 C C . ALA A 1 273 ? -14.926 -0.036 5.234 1.00 90.69 273 ALA A C 1
ATOM 2206 O O . ALA A 1 273 ? -15.050 0.848 6.077 1.00 90.69 273 ALA A O 1
ATOM 2207 N N . GLY A 1 274 ? -14.653 0.242 3.954 1.00 88.69 274 GLY A N 1
ATOM 2208 C CA . GLY A 1 274 ? -14.369 1.608 3.493 1.00 88.69 274 GLY A CA 1
ATOM 2209 C C . GLY A 1 274 ? -15.506 2.306 2.746 1.00 88.69 274 GLY A C 1
ATOM 2210 O O . GLY A 1 274 ? -15.463 3.521 2.592 1.00 88.69 274 GLY A O 1
ATOM 2211 N N . GLU A 1 275 ? -16.499 1.567 2.254 1.00 91.75 275 GLU A N 1
ATOM 2212 C CA . GLU A 1 275 ? -17.624 2.103 1.468 1.00 91.75 275 GLU A CA 1
ATOM 2213 C C . GLU A 1 275 ? -18.990 1.766 2.096 1.00 91.75 275 GLU A C 1
ATOM 2215 O O . GLU A 1 275 ? -20.011 2.295 1.657 1.00 91.75 275 GLU A O 1
ATOM 2220 N N . GLY A 1 276 ? -19.032 0.923 3.138 1.00 91.62 276 GLY A N 1
ATOM 2221 C CA . GLY A 1 276 ? -20.276 0.494 3.785 1.00 91.62 276 GLY A CA 1
ATOM 2222 C C . GLY A 1 276 ? -21.139 -0.430 2.919 1.00 91.62 276 GLY A C 1
ATOM 2223 O O . GLY A 1 276 ? -22.336 -0.558 3.172 1.00 91.62 276 GLY A O 1
ATOM 2224 N N . GLU A 1 277 ? -20.565 -1.045 1.879 1.00 94.50 277 GLU A N 1
ATOM 2225 C CA . GLU A 1 277 ? -21.283 -1.921 0.946 1.00 94.50 277 GLU A CA 1
ATOM 2226 C C . GLU A 1 277 ? -21.333 -3.365 1.471 1.00 94.50 277 GLU A C 1
ATOM 2228 O O . GLU A 1 277 ? -20.340 -4.092 1.423 1.00 94.50 277 GLU A O 1
ATOM 2233 N N . GLU A 1 278 ? -22.508 -3.807 1.932 1.00 96.06 278 GLU A N 1
ATOM 2234 C CA . GLU A 1 278 ? -22.789 -5.238 2.114 1.00 96.06 278 GLU A CA 1
ATOM 2235 C C . GLU A 1 278 ? -22.909 -5.938 0.757 1.00 96.06 278 GLU A C 1
ATOM 2237 O O . GLU A 1 278 ? -23.408 -5.366 -0.216 1.00 96.06 278 GLU A O 1
ATOM 2242 N N . SER A 1 279 ? -22.491 -7.201 0.682 1.00 96.75 279 SER A N 1
ATOM 2243 C CA . SER A 1 279 ? -22.523 -7.946 -0.578 1.00 96.75 279 SER A CA 1
ATOM 2244 C C . SER A 1 279 ? -22.711 -9.445 -0.379 1.00 96.75 279 SER A C 1
ATOM 2246 O O . SER A 1 279 ? -22.543 -9.981 0.713 1.00 96.75 279 SER A O 1
ATOM 2248 N N . GLU A 1 280 ? -23.086 -10.124 -1.458 1.00 97.75 280 GLU A N 1
ATOM 2249 C CA . GLU A 1 280 ? -23.068 -11.580 -1.542 1.00 97.75 280 GLU A CA 1
ATOM 2250 C C . GLU A 1 280 ? -22.116 -11.987 -2.657 1.00 97.75 280 GLU A C 1
ATOM 2252 O O . GLU A 1 280 ? -22.184 -11.439 -3.761 1.00 97.75 280 GLU A O 1
ATOM 2257 N N . ILE A 1 281 ? -21.241 -12.939 -2.357 1.00 97.44 281 ILE A N 1
ATOM 2258 C CA . ILE A 1 281 ? -20.249 -13.484 -3.279 1.00 97.44 281 ILE A CA 1
ATOM 2259 C C . ILE A 1 281 ? -20.368 -15.008 -3.329 1.00 97.44 281 ILE A C 1
ATOM 2261 O O . ILE A 1 281 ? -20.942 -15.637 -2.436 1.00 97.44 281 ILE A O 1
ATOM 2265 N N . GLU A 1 282 ? -19.819 -15.592 -4.383 1.00 97.56 282 GLU A N 1
ATOM 2266 C CA . GLU A 1 282 ? -19.644 -17.035 -4.519 1.00 97.56 282 GLU A CA 1
ATOM 2267 C C . GLU A 1 282 ? -18.148 -17.329 -4.442 1.00 97.56 282 GLU A C 1
ATOM 2269 O O . GLU A 1 282 ? -17.358 -16.635 -5.084 1.00 97.56 282 GLU A O 1
ATOM 2274 N N . THR A 1 283 ? -17.769 -18.322 -3.642 1.00 97.44 283 THR A N 1
ATOM 2275 C CA . THR A 1 283 ? -16.386 -18.790 -3.514 1.00 97.44 283 THR A CA 1
ATOM 2276 C C . THR A 1 283 ? -16.327 -20.294 -3.733 1.00 97.44 283 THR A C 1
ATOM 2278 O O . THR A 1 283 ? -17.279 -21.021 -3.444 1.00 97.44 283 THR A O 1
ATOM 2281 N N . SER A 1 284 ? -15.200 -20.781 -4.244 1.00 97.44 284 SER A N 1
ATOM 2282 C CA . SER A 1 284 ? -14.955 -22.212 -4.452 1.00 97.44 284 SER A CA 1
ATOM 2283 C C . SER A 1 284 ? -14.292 -22.907 -3.262 1.00 97.44 284 SER A C 1
ATOM 2285 O O . SER A 1 284 ? -14.100 -24.125 -3.306 1.00 97.44 284 SER A O 1
ATOM 2287 N N . TYR A 1 285 ? -13.943 -22.146 -2.226 1.00 96.62 285 TYR A N 1
ATOM 2288 C CA . TYR A 1 285 ? -13.406 -22.620 -0.955 1.00 96.62 285 TYR A CA 1
ATOM 2289 C C . TYR A 1 285 ? -14.130 -21.952 0.213 1.00 96.62 285 TYR A C 1
ATOM 2291 O O . TYR A 1 285 ? -14.733 -20.879 0.063 1.00 96.62 285 TYR A O 1
ATOM 2299 N N . HIS A 1 286 ? -14.028 -22.581 1.383 1.00 96.44 286 HIS A N 1
ATOM 2300 C CA . HIS A 1 286 ? -14.626 -22.078 2.607 1.00 96.44 286 HIS A CA 1
ATOM 2301 C C . HIS A 1 286 ? -13.976 -20.739 3.023 1.00 96.44 286 HIS A C 1
ATOM 2303 O O . HIS A 1 286 ? -12.748 -20.620 3.019 1.00 96.44 286 HIS A O 1
ATOM 2309 N N . PRO A 1 287 ? -14.765 -19.718 3.403 1.00 95.44 287 PRO A N 1
ATOM 2310 C CA . PRO A 1 287 ? -14.254 -18.413 3.830 1.00 95.44 287 PRO A CA 1
ATOM 2311 C C . PRO A 1 287 ? -13.211 -18.443 4.952 1.00 95.44 287 PRO A C 1
ATOM 2313 O O . PRO A 1 287 ? -12.254 -17.676 4.885 1.00 95.44 287 PRO A O 1
ATOM 2316 N N . ASP A 1 288 ? -13.371 -19.321 5.950 1.00 94.56 288 ASP A N 1
ATOM 2317 C CA . ASP A 1 288 ? -12.383 -19.471 7.034 1.00 94.56 288 ASP A CA 1
ATOM 2318 C C . ASP A 1 288 ? -10.994 -19.839 6.500 1.00 94.56 288 ASP A C 1
ATOM 2320 O O . ASP A 1 288 ? -10.004 -19.299 6.984 1.00 94.56 288 ASP A O 1
ATOM 2324 N N . ASP A 1 289 ? -10.914 -20.691 5.474 1.00 95.38 289 ASP A N 1
ATOM 2325 C CA . ASP A 1 289 ? -9.635 -21.064 4.867 1.00 95.38 289 ASP A CA 1
ATOM 2326 C C . ASP A 1 289 ? -9.075 -19.890 4.044 1.00 95.38 289 ASP A C 1
ATOM 2328 O O . ASP A 1 289 ? -7.889 -19.564 4.116 1.00 95.38 289 ASP A O 1
ATOM 2332 N N . LEU A 1 290 ? -9.937 -19.207 3.278 1.00 95.62 290 LEU A N 1
ATOM 2333 C CA . LEU A 1 290 ? -9.554 -18.080 2.414 1.00 95.62 290 LEU A CA 1
ATOM 2334 C C . LEU A 1 290 ? -9.053 -16.851 3.190 1.00 95.62 290 LEU A C 1
ATOM 2336 O O . LEU A 1 290 ? -8.227 -16.094 2.676 1.00 95.62 290 LEU A O 1
ATOM 2340 N N . LEU A 1 291 ? -9.573 -16.631 4.398 1.00 94.38 291 LEU A N 1
ATOM 2341 C CA . LEU A 1 291 ? -9.169 -15.554 5.309 1.00 94.38 291 LEU A CA 1
ATOM 2342 C C . LEU A 1 291 ? -8.164 -16.031 6.372 1.00 94.38 291 LEU A C 1
ATOM 2344 O O . LEU A 1 291 ? -7.655 -15.225 7.155 1.00 94.38 291 LEU A O 1
ATOM 2348 N N . GLY A 1 292 ? -7.888 -17.333 6.396 1.00 92.88 292 GLY A N 1
ATOM 2349 C CA . GLY A 1 292 ? -6.987 -17.990 7.323 1.00 92.88 292 GLY A CA 1
ATOM 2350 C C . GLY A 1 292 ? -5.510 -17.883 6.930 1.00 92.88 292 GLY A C 1
ATOM 2351 O O . GLY A 1 292 ? -5.147 -17.409 5.846 1.00 92.88 292 GLY A O 1
ATOM 2352 N N . PRO A 1 293 ? -4.603 -18.324 7.819 1.00 90.44 293 PRO A N 1
ATOM 2353 C CA . PRO A 1 293 ? -3.167 -18.354 7.544 1.00 90.44 293 PRO A CA 1
ATOM 2354 C C . PRO A 1 293 ? -2.791 -19.256 6.355 1.00 90.44 293 PRO A C 1
ATOM 2356 O O . PRO A 1 293 ? -1.748 -19.040 5.734 1.00 90.44 293 PRO A O 1
ATOM 2359 N N . GLU A 1 294 ? -3.620 -20.241 6.014 1.00 89.06 294 GLU A N 1
ATOM 2360 C CA . GLU A 1 294 ? -3.433 -21.159 4.891 1.00 89.06 294 GLU A CA 1
ATOM 2361 C C . GLU A 1 294 ? -3.330 -20.397 3.560 1.00 89.06 294 GLU A C 1
ATOM 2363 O O . GLU A 1 294 ? -2.504 -20.731 2.706 1.00 89.06 294 GLU A O 1
ATOM 2368 N N . ALA A 1 295 ? -4.089 -19.306 3.408 1.00 91.81 295 ALA A N 1
ATOM 2369 C CA . ALA A 1 295 ? -4.100 -18.472 2.207 1.00 91.81 295 ALA A CA 1
ATOM 2370 C C . ALA A 1 295 ? -2.776 -17.719 1.953 1.00 91.81 295 ALA A C 1
ATOM 2372 O O . ALA A 1 295 ? -2.620 -17.069 0.919 1.00 91.81 295 ALA A O 1
ATOM 2373 N N . CYS A 1 296 ? -1.784 -17.810 2.850 1.00 90.44 296 CYS A N 1
ATOM 2374 C CA . CYS A 1 296 ? -0.446 -17.238 2.650 1.00 90.44 296 CYS A CA 1
ATOM 2375 C C . CYS A 1 296 ? 0.402 -18.007 1.618 1.00 90.44 296 CYS A C 1
ATOM 2377 O O . CYS A 1 296 ? 1.394 -17.481 1.096 1.00 90.44 296 CYS A O 1
ATOM 2379 N N . ASP A 1 297 ? 0.065 -19.268 1.337 1.00 93.56 297 ASP A N 1
ATOM 2380 C CA . ASP A 1 297 ? 0.740 -20.091 0.335 1.00 93.56 297 ASP A CA 1
ATOM 2381 C C . ASP A 1 297 ? -0.273 -20.786 -0.570 1.00 93.56 297 ASP A C 1
ATOM 2383 O O . ASP A 1 297 ? -0.692 -21.906 -0.307 1.00 93.56 297 ASP A O 1
ATOM 2387 N N . LEU A 1 298 ? -0.614 -20.137 -1.685 1.00 94.06 298 LEU A N 1
ATOM 2388 C CA . LEU A 1 298 ? -1.591 -20.659 -2.643 1.00 94.06 298 LEU A CA 1
ATOM 2389 C C . LEU A 1 298 ? -1.229 -22.043 -3.197 1.00 94.06 298 LEU A C 1
ATOM 2391 O O . LEU A 1 298 ? -2.123 -22.778 -3.601 1.00 94.06 298 LEU A O 1
ATOM 2395 N N . THR A 1 299 ? 0.062 -22.394 -3.261 1.00 91.69 299 THR A N 1
ATOM 2396 C CA . THR A 1 299 ? 0.456 -23.715 -3.776 1.00 91.69 299 THR A CA 1
ATOM 2397 C C . THR A 1 299 ? 0.134 -24.797 -2.755 1.00 91.69 299 THR A C 1
ATOM 2399 O O . THR A 1 299 ? -0.510 -25.773 -3.113 1.00 91.69 299 THR A O 1
ATOM 2402 N N . ALA A 1 300 ? 0.518 -24.590 -1.491 1.00 93.06 300 ALA A N 1
ATOM 2403 C CA . ALA A 1 300 ? 0.171 -25.515 -0.411 1.00 93.06 300 ALA A CA 1
ATOM 2404 C C . ALA A 1 300 ? -1.349 -25.569 -0.189 1.00 93.06 300 ALA A C 1
ATOM 2406 O O . ALA A 1 300 ? -1.926 -26.645 -0.103 1.00 93.06 300 ALA A O 1
ATOM 2407 N N . PHE A 1 301 ? -2.017 -24.412 -0.204 1.00 95.44 301 PHE A N 1
ATOM 2408 C CA . PHE A 1 301 ? -3.468 -24.316 -0.070 1.00 95.44 301 PHE A CA 1
ATOM 2409 C C . PHE A 1 301 ? -4.198 -25.185 -1.099 1.00 95.44 301 PHE A C 1
ATOM 2411 O O . PHE A 1 301 ? -5.065 -25.972 -0.738 1.00 95.44 301 PHE A O 1
ATOM 2418 N N . ALA A 1 302 ? -3.836 -25.075 -2.382 1.00 92.69 302 ALA A N 1
ATOM 2419 C CA . ALA A 1 302 ? -4.489 -25.833 -3.448 1.00 92.69 302 ALA A CA 1
ATOM 2420 C C . ALA A 1 302 ? -4.236 -27.353 -3.373 1.00 92.69 302 ALA A C 1
ATOM 2422 O O . ALA A 1 302 ? -4.959 -28.120 -4.008 1.00 92.69 302 ALA A O 1
ATOM 2423 N N . GLU A 1 303 ? -3.205 -27.788 -2.643 1.00 92.31 303 GLU A N 1
ATOM 2424 C CA . GLU A 1 303 ? -2.898 -29.204 -2.409 1.00 92.31 303 GLU A CA 1
ATOM 2425 C C . GLU A 1 303 ? -3.625 -29.755 -1.171 1.00 92.31 303 GLU A C 1
ATOM 2427 O O . GLU A 1 303 ? -4.076 -30.903 -1.192 1.00 92.31 303 GLU A O 1
ATOM 2432 N N . ASP A 1 304 ? -3.761 -28.938 -0.123 1.00 92.62 304 ASP A N 1
ATOM 2433 C CA . ASP A 1 304 ? -4.195 -29.376 1.207 1.00 92.62 304 ASP A CA 1
ATOM 2434 C C . ASP A 1 304 ? -5.670 -29.060 1.522 1.00 92.62 304 ASP A C 1
ATOM 2436 O O . ASP A 1 304 ? -6.280 -29.741 2.352 1.00 92.62 304 ASP A O 1
ATOM 2440 N N . VAL A 1 305 ? -6.266 -28.058 0.866 1.00 93.56 305 VAL A N 1
ATOM 2441 C CA . VAL A 1 305 ? -7.637 -27.596 1.135 1.00 93.56 305 VAL A CA 1
ATOM 2442 C C . VAL A 1 305 ? -8.605 -28.118 0.074 1.00 93.56 305 VAL A C 1
ATOM 2444 O O . VAL A 1 305 ? -8.376 -28.017 -1.132 1.00 93.56 305 VAL A O 1
ATOM 2447 N N . CYS A 1 306 ? -9.725 -28.686 0.523 1.00 92.12 306 CYS A N 1
ATOM 2448 C CA . CYS A 1 306 ? -10.762 -29.193 -0.371 1.00 92.12 306 CYS A CA 1
ATOM 2449 C C . CYS A 1 306 ? -11.668 -28.062 -0.862 1.00 92.12 306 CYS A C 1
ATOM 2451 O O . CYS A 1 306 ? -12.114 -27.227 -0.082 1.00 92.12 306 CYS A O 1
ATOM 2453 N N . MET A 1 307 ? -11.997 -28.082 -2.154 1.00 93.69 307 MET A N 1
ATOM 2454 C CA . MET A 1 307 ? -12.985 -27.162 -2.713 1.00 93.69 307 MET A CA 1
ATOM 2455 C C . MET A 1 307 ? -14.380 -27.449 -2.150 1.00 93.69 307 MET A C 1
ATOM 2457 O O . MET A 1 307 ? -14.864 -28.583 -2.202 1.00 93.69 307 MET A O 1
ATOM 2461 N N . GLU A 1 308 ? -15.047 -26.390 -1.711 1.00 92.75 308 GLU A N 1
ATOM 2462 C CA . GLU A 1 308 ? -16.438 -26.374 -1.282 1.00 92.75 308 GLU A CA 1
ATOM 2463 C C . GLU A 1 308 ? -17.082 -25.101 -1.830 1.00 92.75 308 GLU A C 1
ATOM 2465 O O . GLU A 1 308 ? -16.642 -23.993 -1.540 1.00 92.75 308 GLU A O 1
ATOM 2470 N N . GLN A 1 309 ? -18.102 -25.261 -2.675 1.00 95.62 309 GLN A N 1
ATOM 2471 C CA . GLN A 1 309 ? -18.808 -24.118 -3.246 1.00 95.62 309 GLN A CA 1
ATOM 2472 C C . GLN A 1 309 ? -19.654 -23.458 -2.158 1.00 95.62 309 GLN A C 1
ATOM 2474 O O . GLN A 1 309 ? -20.614 -24.058 -1.670 1.00 95.62 309 GLN A O 1
ATOM 2479 N N . CYS A 1 310 ? -19.314 -22.221 -1.810 1.00 96.75 310 CYS A N 1
ATOM 2480 C CA . CYS A 1 310 ? -19.986 -21.451 -0.776 1.00 96.75 310 CYS A CA 1
ATOM 2481 C C . CYS A 1 310 ? -20.648 -20.212 -1.379 1.00 96.75 310 CYS A C 1
ATOM 2483 O O . CYS A 1 310 ? -20.076 -19.510 -2.213 1.00 96.75 310 CYS A O 1
ATOM 2485 N N . ARG A 1 311 ? -21.851 -19.897 -0.894 1.00 97.69 311 ARG A N 1
ATOM 2486 C CA . ARG A 1 311 ? -22.451 -18.574 -1.065 1.00 97.69 311 ARG A CA 1
ATOM 2487 C C . ARG A 1 311 ? -22.262 -17.804 0.230 1.00 97.69 311 ARG A C 1
ATOM 2489 O O . ARG A 1 311 ? -22.773 -18.210 1.270 1.00 97.69 311 ARG A O 1
ATOM 2496 N N . VAL A 1 312 ? -21.537 -16.698 0.160 1.00 97.75 312 VAL A N 1
ATOM 2497 C CA . VAL A 1 312 ? -21.049 -15.972 1.332 1.00 97.75 312 VAL A CA 1
ATOM 2498 C C . VAL A 1 312 ? -21.670 -14.588 1.342 1.00 97.75 312 VAL A C 1
ATOM 2500 O O . VAL A 1 312 ? -21.569 -13.847 0.363 1.00 97.75 312 VAL A O 1
ATOM 2503 N N . LYS A 1 313 ? -22.327 -14.225 2.440 1.00 97.75 313 LYS A N 1
ATOM 2504 C CA . LYS A 1 313 ? -22.812 -12.865 2.668 1.00 97.75 313 LYS A CA 1
ATOM 2505 C C . LYS A 1 313 ? -21.816 -12.124 3.543 1.00 97.75 313 LYS A C 1
ATOM 2507 O O . LYS A 1 313 ? -21.521 -12.583 4.638 1.00 97.75 313 LYS A O 1
ATOM 2512 N N . ILE A 1 314 ? -21.369 -10.967 3.076 1.00 97.44 314 ILE A N 1
ATOM 2513 C CA . ILE A 1 314 ? -20.514 -10.034 3.808 1.00 97.44 314 ILE A CA 1
ATOM 2514 C C . ILE A 1 314 ? -21.394 -8.913 4.366 1.00 97.44 314 ILE A C 1
ATOM 2516 O O . ILE A 1 314 ? -22.121 -8.268 3.603 1.00 97.44 314 ILE A O 1
ATOM 2520 N N . PHE A 1 315 ? -21.358 -8.695 5.680 1.00 96.50 315 PHE A N 1
ATOM 2521 C CA . PHE A 1 315 ? -22.245 -7.760 6.381 1.00 96.50 315 PHE A CA 1
ATOM 2522 C C . PHE A 1 315 ? -21.557 -7.089 7.576 1.00 96.50 315 PHE A C 1
ATOM 2524 O O . PHE A 1 315 ? -20.550 -7.579 8.083 1.00 96.50 315 PHE A O 1
ATOM 2531 N N . SER A 1 316 ? -22.085 -5.948 8.033 1.00 93.69 316 SER A N 1
ATOM 2532 C CA . SER A 1 316 ? -21.562 -5.294 9.240 1.00 93.69 316 SER A CA 1
ATOM 2533 C C . SER A 1 316 ? -22.254 -5.841 10.484 1.00 93.69 316 SER A C 1
ATOM 2535 O O . SER A 1 316 ? -23.479 -5.779 10.594 1.00 93.69 316 SER A O 1
ATOM 2537 N N . ASN A 1 317 ? -21.480 -6.319 11.460 1.00 90.81 317 ASN A N 1
ATOM 2538 C CA . ASN A 1 317 ? -22.020 -6.726 12.762 1.00 90.81 317 ASN A CA 1
ATOM 2539 C C . ASN A 1 317 ? -22.145 -5.554 13.764 1.00 90.81 317 ASN A C 1
ATOM 2541 O O . ASN A 1 317 ? -22.551 -5.757 14.908 1.00 90.81 317 ASN A O 1
ATOM 2545 N N . GLY A 1 318 ? -21.830 -4.326 13.332 1.00 82.81 318 GLY A N 1
ATOM 2546 C CA . GLY A 1 318 ? -21.836 -3.111 14.151 1.00 82.81 318 GLY A CA 1
ATOM 2547 C C . GLY A 1 318 ? -20.467 -2.705 14.707 1.00 82.81 318 GLY A C 1
ATOM 2548 O O . GLY A 1 318 ? -20.314 -1.550 15.097 1.00 82.81 318 GLY A O 1
ATOM 2549 N N . GLU A 1 319 ? -19.475 -3.600 14.694 1.00 78.19 319 GLU A N 1
ATOM 2550 C CA . GLU A 1 319 ? -18.099 -3.304 15.122 1.00 78.19 319 GLU A CA 1
ATOM 2551 C C . GLU A 1 319 ? -17.091 -3.484 13.980 1.00 78.19 319 GLU A C 1
ATOM 2553 O O . GLU A 1 319 ? -16.262 -2.602 13.749 1.00 78.19 319 GLU A O 1
ATOM 2558 N N . TYR A 1 320 ? -17.193 -4.582 13.225 1.00 84.19 320 TYR A N 1
ATOM 2559 C CA . TYR A 1 320 ? -16.260 -4.933 12.151 1.00 84.19 320 TYR A CA 1
ATOM 2560 C C . TYR A 1 320 ? -17.001 -5.563 10.955 1.00 84.19 320 TYR A C 1
ATOM 2562 O O . TYR A 1 320 ? -18.155 -5.987 11.091 1.00 84.19 320 TYR A O 1
ATOM 2570 N N . PRO A 1 321 ? -16.370 -5.626 9.768 1.00 91.50 321 PRO A N 1
ATOM 2571 C CA . PRO A 1 321 ? -16.812 -6.507 8.690 1.00 91.50 321 PRO A CA 1
ATOM 2572 C C . PRO A 1 321 ? -16.869 -7.966 9.156 1.00 91.50 321 PRO A C 1
ATOM 2574 O O . PRO A 1 321 ? -15.925 -8.443 9.784 1.00 91.50 321 PRO A O 1
ATOM 2577 N N . ASP A 1 322 ? -17.958 -8.660 8.838 1.00 94.50 322 ASP A N 1
ATOM 2578 C CA . ASP A 1 322 ? -18.190 -10.060 9.196 1.00 94.50 322 ASP A CA 1
ATOM 2579 C C . ASP A 1 322 ? -18.840 -10.813 8.025 1.00 94.50 322 ASP A C 1
ATOM 2581 O O . ASP A 1 322 ? -19.227 -10.205 7.015 1.00 94.50 322 ASP A O 1
ATOM 2585 N N . TYR A 1 323 ? -18.953 -12.136 8.135 1.00 96.25 323 TYR A N 1
ATOM 2586 C CA . TYR A 1 323 ? -19.544 -12.958 7.089 1.00 96.25 323 TYR A CA 1
ATOM 2587 C C . TYR A 1 323 ? -20.380 -14.138 7.603 1.00 96.25 323 TYR A C 1
ATOM 2589 O O . TYR A 1 323 ? -20.195 -14.642 8.705 1.00 96.25 323 TYR A O 1
ATOM 2597 N N . GLU A 1 324 ? -21.320 -14.599 6.772 1.00 96.19 324 GLU A N 1
ATOM 2598 C CA . GLU A 1 324 ? -22.092 -15.829 6.997 1.00 96.19 324 GLU A CA 1
ATOM 2599 C C . GLU A 1 324 ? -22.218 -16.646 5.701 1.00 96.19 324 GLU A C 1
ATOM 2601 O O . GLU A 1 324 ? -22.333 -16.086 4.606 1.00 96.19 324 GLU A O 1
ATOM 2606 N N . ILE A 1 325 ? -22.208 -17.976 5.820 1.00 96.12 325 ILE A N 1
ATOM 2607 C CA . ILE A 1 325 ? -22.435 -18.906 4.702 1.00 96.12 325 ILE A CA 1
ATOM 2608 C C . ILE A 1 325 ? -23.934 -19.210 4.612 1.00 96.12 325 ILE A C 1
ATOM 2610 O O . ILE A 1 325 ? -24.574 -19.477 5.631 1.00 96.12 325 ILE A O 1
ATOM 2614 N N . LYS A 1 326 ? -24.491 -19.143 3.399 1.00 90.19 326 LYS A N 1
ATOM 2615 C CA . LYS A 1 326 ? -25.927 -19.308 3.127 1.00 90.19 326 LYS A CA 1
ATOM 2616 C C . LYS A 1 326 ? -26.345 -20.705 2.701 1.00 90.19 326 LYS A C 1
ATOM 2618 O O . LYS A 1 326 ? -25.605 -21.331 1.912 1.00 90.19 326 LYS A O 1
#

Secondary structure (DSSP, 8-state):
-------HHHHHHHGGGTTTTT--EEEE--HHHHT-HHHHHHHHHHHHHH-TTSEEEEE--TTT--HHHHHHHTTSSEEEEEE---EEETTEEE--HHHHHHHHHHHHHTT-EEEEE--SSSSTT--HHHHHHHHHHHHTT--SEEE-HHHH-TTS----BTTB-HHHHHHHHHHHHHHIIIIIITT-TTTHHHHHTTTT--HHHHHHHHHHHHHHTT-SGGGT--GGGS-HHHHHHHHHHHHHHHHHHTT-GGGHHHHHHHHHHHHHHHHHHHH---EEEEESS-HHHHSSGGGG-HHHHHHHSPP--EEEEEEE-SSSEEEEE-

Radius of gyration: 20.74 Å; chains: 1; bounding box: 56×56×48 Å

Foldseek 3Di:
DDDDDDDPVCLLVCLLCCVVVVAQEEEADDVVCQEDLVSLLVNLVSCLVRPQRREYEYAHELVSDDPSSLVSQLSGRYEYEYEQDWDDDPQAIHGDLVSVLVSLVVCVVSVHAYEYEQEAQQDGNGALVNSLVVVLSRLVSLHQAYDYCVLVPVPRDRDDDPRYHPVSVVLSNLLRQLRRQQPNLLRCSLQVLLLCVLLPDGSSVLSSLLSVVCVVVLQTSVSVHDNNVDDNVVSLVSNLVSSCVSCVVSVVNLLSLLVNQLSVVVSQQVCCVPVVDKDKDKHQFDPCCSSDPVSSHSVSCSVPGHTDIWTKIWHDPPPGIDIDTD

pLDDT: mean 94.01, std 5.83, range [59.12, 98.81]

Sequence (326 aa):
MKEYKFKAEELEAQISHLTEKGITELSVTDEKVSRDKNKLLRLMKLVAQHAPQVFVSFLTEASVIDREVIAAASNIFCSFDIPLVCTEKGGHLLFDKKFYANKARLLNEAGLVFGFHLTYATVPGDSQKLFMERLDFAVQQYPNHIDFPQTENEEVEAKVSGTFSAADIRYCRDTAFACRTFYTAGRAVPWFLSILKPLRIYPSRFFSDFAEWQRVNNCSYKSGFVPEAENHKSIEKMQLLFLDEKYEEKHCHNLITLMHDIVVINGAMSRLAGEGEESEIETSYHPDDLLGPEACDLTAFAEDVCMEQCRVKIFSNGEYPDYEIK

Organism: NCBI:txid163

InterPro domains:
  IPR058240 Radical SAM superfamily [SSF102114] (7-148)